Protein AF-A0A7W7EZI0-F1 (afdb_monomer)

Mean predicted aligned error: 22.16 Å

Organism: NCBI:txid237611

Secondary structure (DSSP, 8-state):
---------SS----------HHHHHHHHHHHTT--HHHHHHHHTS-HHHHHHHHHS-----TTHHHHHHHTTS-HHHHTTS-S-----PPPTTTS-HHHHHHHHHHHHS-HHHHHHHHHHHHHHHHHHHS--S---------PPPHHHHHHHHHHHHHHTTT--HHHHHHHHHHHHHHHHHHHHSS----------S-----PPPP------------

Radius of gyration: 39.99 Å; Cα contacts (8 Å, |Δi|>4): 113; chains: 1; bounding box: 47×66×134 Å

Foldseek 3Di:
DDDDDDDDDPPPDPPPPPQQALLNLLVVLCVVVVHDLCRLCVQLVHDSVVNVCRNPHRDLDDPSLCSSLVSSQADSCCSNSVDVDRHDPPPDLVRDDPVVNVVVVVLVVDDPVVNVVVVVVVVVVVVVVPPPCPDPPPVPVLPFADPVLVVVLVVVVCVVVVVDDDPRSVVVCVVCVVVSRVVSVPDPPDDDPPDDPPDDDDDDDDDDDDDDDDDDDDD

Solvent-accessible surface area (backbone atoms only — not comparable to full-atom values): 13913 Å² total; per-residue (Å²): 138,82,82,83,82,83,82,84,65,98,69,92,66,87,77,72,74,88,67,76,45,34,14,54,48,50,50,52,38,32,58,76,69,72,52,51,67,64,55,51,16,58,77,58,72,48,55,47,67,58,50,51,47,39,46,77,38,93,44,74,76,60,96,56,37,64,48,47,14,59,76,48,56,21,27,50,46,27,42,58,60,75,37,92,60,52,80,61,52,72,72,53,72,83,74,42,56,72,69,59,35,51,49,52,55,55,56,66,70,49,53,74,69,57,46,52,52,51,50,52,52,52,48,57,56,50,60,67,63,69,50,78,75,79,65,69,70,67,81,66,73,77,72,70,68,53,72,66,59,51,49,55,52,48,53,56,49,46,67,76,41,69,89,51,58,72,72,62,32,52,52,57,50,60,73,44,41,70,64,52,53,55,56,53,63,70,49,75,84,72,74,76,77,73,77,74,79,94,78,87,82,90,80,83,81,84,90,82,81,90,82,87,84,90,84,83,88,81,136

Sequence (219 aa):
MVKRKIEIGANGQTLDSEAVTLGQRIEERRAALGISQAELARRVGIRQSTLNSLINGDSRSSRSIIDLARELRTTPEFLLGKSDDPAGFAPSPADLPAQDRQLVDIFGSFKSSERSFLIEMLQALAENRTKPIEHVPETKQMVWPSEHAIAAMFEAQLRVYGSLEGAALARALAKRLPKGIARLQEVPLSEEPAALPADAVDDQPPASDRSEPRQARRR

Nearest PDB structures (foldseek):
  1r69-assembly1_A  TM=9.494E-01  e=2.434E-04  Phage 434
  2cro-assembly1_A  TM=9.305E-01  e=2.184E-04  Phage 434
  1rpe-assembly1_L  TM=9.287E-01  e=3.192E-04  Phage 434
  1per-assembly1_L  TM=9.353E-01  e=4.923E-04  Phage 434
  1sq8-assembly1_A  TM=8.976E-01  e=7.193E-04  Phage 434

Structure (mmCIF, N/CA/C/O backbone):
data_AF-A0A7W7EZI0-F1
#
_entry.id   AF-A0A7W7EZI0-F1
#
loop_
_atom_site.group_PDB
_atom_site.id
_atom_site.type_symbol
_atom_site.label_atom_id
_atom_site.label_alt_id
_atom_site.label_comp_id
_atom_site.label_asym_id
_atom_site.label_entity_id
_atom_site.label_seq_id
_atom_site.pdbx_PDB_ins_code
_atom_site.Cartn_x
_atom_site.Cartn_y
_atom_site.Cartn_z
_atom_site.occupancy
_atom_site.B_iso_or_equiv
_atom_site.auth_seq_id
_atom_site.auth_comp_id
_atom_site.auth_asym_id
_atom_site.auth_atom_id
_atom_site.pdbx_PDB_model_num
ATOM 1 N N . MET A 1 1 ? 25.022 4.477 -44.810 1.00 39.88 1 MET A N 1
ATOM 2 C CA . MET A 1 1 ? 24.807 5.942 -44.836 1.00 39.88 1 MET A CA 1
ATOM 3 C C . MET A 1 1 ? 23.464 6.219 -45.491 1.00 39.88 1 MET A C 1
ATOM 5 O O . MET A 1 1 ? 23.378 6.182 -46.709 1.00 39.88 1 MET A O 1
ATOM 9 N N . VAL A 1 2 ? 22.408 6.427 -44.703 1.00 33.69 2 VAL A N 1
ATOM 10 C CA . VAL A 1 2 ? 21.094 6.817 -45.239 1.00 33.69 2 VAL A CA 1
ATOM 11 C C . VAL A 1 2 ? 20.906 8.302 -44.951 1.00 33.69 2 VAL A C 1
ATOM 13 O O . VAL A 1 2 ? 20.985 8.743 -43.807 1.00 33.69 2 VAL A O 1
ATOM 16 N N . LYS A 1 3 ? 20.774 9.070 -46.032 1.00 37.19 3 LYS A N 1
ATOM 17 C CA . LYS A 1 3 ? 20.700 10.530 -46.065 1.00 37.19 3 LYS A CA 1
ATOM 18 C C . LYS A 1 3 ?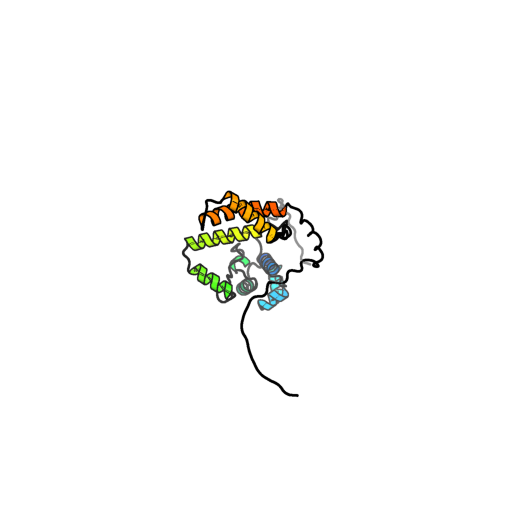 19.390 10.986 -45.408 1.00 37.19 3 LYS A C 1
ATOM 20 O O . LYS A 1 3 ? 18.320 10.690 -45.928 1.00 37.19 3 LYS A O 1
ATOM 25 N N . ARG A 1 4 ? 19.468 11.717 -44.289 1.00 41.47 4 ARG A N 1
ATOM 26 C CA . ARG A 1 4 ? 18.335 12.492 -43.759 1.00 41.47 4 ARG A CA 1
ATOM 27 C C . ARG A 1 4 ? 18.153 13.728 -44.640 1.00 41.47 4 ARG A C 1
ATOM 29 O O . ARG A 1 4 ? 19.015 14.601 -44.652 1.00 41.47 4 ARG A O 1
ATOM 36 N N . LYS A 1 5 ? 17.056 13.780 -45.393 1.00 39.31 5 LYS A N 1
ATOM 37 C CA . LYS A 1 5 ? 16.582 14.996 -46.058 1.00 39.31 5 LYS A CA 1
ATOM 38 C C . LYS A 1 5 ? 15.787 15.774 -45.006 1.00 39.31 5 LYS A C 1
ATOM 40 O O . LYS A 1 5 ? 14.724 15.324 -44.596 1.00 39.31 5 LYS A O 1
ATOM 45 N N . ILE A 1 6 ? 16.366 16.857 -44.492 1.00 40.69 6 ILE A N 1
ATOM 46 C CA . ILE A 1 6 ? 15.703 17.773 -43.559 1.00 40.69 6 ILE A CA 1
ATOM 47 C C . ILE A 1 6 ? 15.050 18.847 -44.427 1.00 40.69 6 ILE A C 1
ATOM 49 O O . ILE A 1 6 ? 15.739 19.715 -44.957 1.00 40.69 6 ILE A O 1
ATOM 53 N N . GLU A 1 7 ? 13.740 18.745 -44.630 1.00 38.25 7 GLU A N 1
ATOM 54 C CA . GLU A 1 7 ? 12.940 19.841 -45.177 1.00 38.25 7 GLU A CA 1
ATOM 55 C C . GLU A 1 7 ? 12.433 20.674 -43.995 1.00 38.25 7 GLU A C 1
ATOM 57 O O . GLU A 1 7 ? 11.739 20.180 -43.109 1.00 38.25 7 GLU A O 1
ATOM 62 N N . ILE A 1 8 ? 12.888 21.927 -43.946 1.00 39.31 8 ILE A N 1
ATOM 63 C CA . ILE A 1 8 ? 12.627 22.892 -42.877 1.00 39.31 8 ILE A CA 1
ATOM 64 C C . ILE A 1 8 ? 11.305 23.598 -43.200 1.00 39.31 8 ILE A C 1
ATOM 66 O O . ILE A 1 8 ? 11.243 24.413 -44.118 1.00 39.31 8 ILE A O 1
ATOM 70 N N . GLY A 1 9 ? 10.248 23.269 -42.454 1.00 33.75 9 GLY A N 1
ATOM 71 C CA . GLY A 1 9 ? 8.981 24.003 -42.446 1.00 33.75 9 GLY A CA 1
ATOM 72 C C . GLY A 1 9 ? 9.033 25.197 -41.486 1.00 33.75 9 GLY A C 1
ATOM 73 O O . GLY A 1 9 ? 9.603 25.110 -40.403 1.00 33.75 9 GLY A O 1
ATOM 74 N N . ALA A 1 10 ? 8.426 26.315 -41.885 1.00 44.69 10 ALA A N 1
ATOM 75 C CA . ALA A 1 10 ? 8.585 27.650 -41.298 1.00 44.69 10 ALA A CA 1
ATOM 76 C C . ALA A 1 10 ? 7.929 27.899 -39.918 1.00 44.69 10 ALA A C 1
ATOM 78 O O . ALA A 1 10 ? 7.811 29.049 -39.520 1.00 44.69 10 ALA A O 1
ATOM 79 N N . ASN A 1 11 ? 7.543 26.868 -39.165 1.00 39.91 11 ASN A N 1
ATOM 80 C CA . ASN A 1 11 ? 7.051 27.000 -37.786 1.00 39.91 11 ASN A CA 1
ATOM 81 C C . ASN A 1 11 ? 7.618 25.853 -36.947 1.00 39.91 11 ASN A C 1
ATOM 83 O O . ASN A 1 11 ? 6.947 24.845 -36.755 1.00 39.91 11 ASN A O 1
ATOM 87 N N . GLY A 1 12 ? 8.873 25.991 -36.506 1.00 46.34 12 GLY A N 1
ATOM 88 C CA . GLY A 1 12 ? 9.647 24.991 -35.761 1.00 46.34 12 GLY A CA 1
ATOM 89 C C . GLY A 1 12 ? 9.063 24.602 -34.401 1.00 46.34 12 GLY A C 1
ATOM 90 O O . GLY A 1 12 ? 9.670 24.856 -33.368 1.00 46.34 12 GLY A O 1
ATOM 91 N N . GLN A 1 13 ? 7.903 23.956 -34.405 1.00 37.94 13 GLN A N 1
ATOM 92 C CA . GLN A 1 13 ? 7.327 23.268 -33.266 1.00 37.94 13 GLN A CA 1
ATOM 93 C C . GLN A 1 13 ? 7.178 21.794 -33.636 1.00 37.94 13 GLN A C 1
ATOM 95 O O . GLN A 1 13 ? 6.201 21.369 -34.250 1.00 37.94 13 GLN A O 1
ATOM 100 N N . THR A 1 14 ? 8.183 21.006 -33.259 1.00 37.16 14 THR A N 1
ATOM 101 C CA . THR A 1 14 ? 8.006 19.585 -32.966 1.00 37.16 14 THR A CA 1
ATOM 102 C C . THR A 1 14 ? 7.091 19.504 -31.750 1.00 37.16 14 THR A C 1
ATOM 104 O O . THR A 1 14 ? 7.542 19.548 -30.610 1.00 37.16 14 THR A O 1
ATOM 107 N N . LEU A 1 15 ? 5.782 19.474 -31.991 1.00 41.84 15 LEU A N 1
ATOM 108 C CA . LEU A 1 15 ? 4.809 19.067 -30.986 1.00 41.84 15 LEU A CA 1
ATOM 109 C C . LEU A 1 15 ? 4.895 17.541 -30.864 1.00 41.84 15 LEU A C 1
ATOM 111 O O . LEU A 1 15 ? 4.024 16.812 -31.337 1.00 41.84 15 LEU A O 1
ATOM 115 N N . ASP A 1 16 ? 5.988 17.067 -30.264 1.00 42.12 16 ASP A N 1
ATOM 116 C CA . ASP A 1 16 ? 6.062 15.726 -29.700 1.00 42.12 16 ASP A CA 1
ATOM 117 C C . ASP A 1 16 ? 5.070 15.714 -28.535 1.00 42.12 16 ASP A C 1
ATOM 119 O O . ASP A 1 16 ? 5.345 16.198 -27.442 1.00 42.12 16 ASP A O 1
ATOM 123 N N . SER A 1 17 ? 3.846 15.275 -28.816 1.00 43.16 17 SER A N 1
ATOM 124 C CA . SER A 1 17 ? 2.796 15.135 -27.815 1.00 43.16 17 SER A CA 1
ATOM 125 C C . SER A 1 17 ? 3.309 14.214 -26.700 1.00 43.16 17 SER A C 1
ATOM 127 O O . SER A 1 17 ? 3.602 13.047 -26.962 1.00 43.16 17 SER A O 1
ATOM 129 N N . GLU A 1 18 ? 3.446 14.757 -25.485 1.00 51.31 18 GLU A N 1
ATOM 130 C CA . GLU A 1 18 ? 3.916 14.112 -24.245 1.00 51.31 18 GLU A CA 1
ATOM 131 C C . GLU A 1 18 ? 2.957 13.009 -23.745 1.00 51.31 18 GLU A C 1
ATOM 133 O O . GLU A 1 18 ? 2.526 12.984 -22.594 1.00 51.31 18 GLU A O 1
ATOM 138 N N . ALA A 1 19 ? 2.572 12.076 -24.611 1.00 63.44 19 ALA A N 1
ATOM 139 C CA . ALA A 1 19 ? 1.860 10.878 -24.205 1.00 63.44 19 ALA A CA 1
ATOM 140 C C . ALA A 1 19 ? 2.883 9.875 -23.658 1.00 63.44 19 ALA A C 1
ATOM 142 O O . ALA A 1 19 ? 3.694 9.335 -24.414 1.00 63.44 19 ALA A O 1
ATOM 143 N N . VAL A 1 20 ? 2.843 9.630 -22.343 1.00 79.31 20 VAL A N 1
ATOM 144 C CA . VAL A 1 20 ? 3.715 8.657 -21.667 1.00 79.31 20 VAL A CA 1
ATOM 145 C C . VAL A 1 20 ? 3.651 7.312 -22.396 1.00 79.31 20 VAL A C 1
ATOM 147 O O . VAL A 1 20 ? 2.592 6.686 -22.498 1.00 79.31 20 VAL A O 1
ATOM 150 N N . THR A 1 21 ? 4.793 6.875 -22.918 1.00 90.69 21 THR A N 1
ATOM 151 C CA . THR A 1 21 ? 4.912 5.680 -23.760 1.00 90.69 21 THR A CA 1
ATOM 152 C C . THR A 1 21 ? 4.861 4.392 -22.937 1.00 90.69 21 THR A C 1
ATOM 154 O O . THR A 1 21 ? 5.162 4.380 -21.742 1.00 90.69 21 THR A O 1
ATOM 157 N N . LEU A 1 22 ? 4.547 3.269 -23.595 1.00 93.50 22 LEU A N 1
ATOM 158 C CA . LEU A 1 22 ? 4.612 1.931 -22.992 1.00 93.50 22 LEU A CA 1
ATOM 159 C C . LEU A 1 22 ? 5.969 1.685 -22.317 1.00 93.50 22 LEU A C 1
ATOM 161 O O . LEU A 1 22 ? 6.025 1.176 -21.199 1.00 93.50 22 LEU A O 1
ATOM 165 N N . GLY A 1 23 ? 7.059 2.067 -22.988 1.00 93.94 23 GLY A N 1
ATOM 166 C CA . GLY A 1 23 ? 8.409 1.889 -22.471 1.00 93.94 23 GLY A CA 1
ATOM 167 C C . GLY A 1 23 ? 8.663 2.668 -21.183 1.00 93.94 23 GLY A C 1
ATOM 168 O O . GLY A 1 23 ? 9.189 2.103 -20.224 1.00 93.94 23 GLY A O 1
ATOM 169 N N . GLN A 1 24 ? 8.202 3.920 -21.118 1.00 93.69 24 GLN A N 1
ATOM 170 C CA . GLN A 1 24 ? 8.291 4.744 -19.909 1.00 93.69 24 GLN A CA 1
ATOM 171 C C . GLN A 1 24 ? 7.495 4.141 -18.745 1.00 93.69 24 GLN A C 1
ATOM 173 O O . GLN A 1 24 ? 8.026 4.041 -17.642 1.00 93.69 24 GLN A O 1
ATOM 178 N N . ARG A 1 25 ? 6.270 3.654 -18.986 1.00 94.00 25 ARG A N 1
ATOM 179 C CA . ARG A 1 25 ? 5.440 3.020 -17.943 1.00 94.00 25 ARG A CA 1
ATOM 180 C C . ARG A 1 25 ? 6.026 1.697 -17.444 1.00 94.00 25 ARG A C 1
ATOM 182 O O . ARG A 1 25 ? 5.964 1.402 -16.252 1.00 94.00 25 ARG A O 1
ATOM 189 N N . ILE A 1 26 ? 6.631 0.899 -18.329 1.00 95.31 26 ILE A N 1
ATOM 190 C CA . ILE A 1 26 ? 7.367 -0.315 -17.936 1.00 95.31 26 ILE A CA 1
ATOM 191 C C . ILE A 1 26 ? 8.543 0.052 -17.027 1.00 95.31 26 ILE A C 1
ATOM 193 O O . ILE A 1 26 ? 8.736 -0.577 -15.986 1.00 95.31 26 ILE A O 1
ATOM 197 N N . GLU A 1 27 ? 9.322 1.058 -17.416 1.00 94.75 27 GLU A N 1
ATOM 198 C CA . GLU A 1 27 ? 10.515 1.479 -16.686 1.00 94.75 27 GLU A CA 1
ATOM 199 C C . GLU A 1 27 ? 10.167 2.062 -15.309 1.00 94.75 27 GLU A C 1
ATOM 201 O O . GLU A 1 27 ? 10.796 1.699 -14.315 1.00 94.75 27 GLU A O 1
ATOM 206 N N . GLU A 1 28 ? 9.106 2.865 -15.228 1.00 93.69 28 GLU A N 1
ATOM 207 C CA . GLU A 1 28 ? 8.555 3.398 -13.981 1.00 93.69 28 GLU A CA 1
ATOM 208 C C . GLU A 1 28 ? 8.202 2.274 -12.994 1.00 93.69 28 GLU A C 1
ATOM 210 O O . GLU A 1 28 ? 8.686 2.246 -11.859 1.00 93.69 28 GLU A O 1
ATOM 215 N N . ARG A 1 29 ? 7.403 1.292 -13.434 1.00 94.19 29 ARG A N 1
ATOM 216 C CA . ARG A 1 29 ? 6.996 0.165 -12.580 1.00 94.19 29 ARG A CA 1
ATOM 217 C C . ARG A 1 29 ? 8.179 -0.712 -12.188 1.00 94.19 29 ARG A C 1
ATOM 219 O O . ARG A 1 29 ? 8.276 -1.142 -11.040 1.00 94.19 29 ARG A O 1
ATOM 226 N N . ARG A 1 30 ? 9.101 -0.961 -13.120 1.00 94.94 30 ARG A N 1
ATOM 227 C CA . ARG A 1 30 ? 10.322 -1.735 -12.873 1.00 94.94 30 ARG A CA 1
ATOM 228 C C . ARG A 1 30 ? 11.183 -1.072 -11.794 1.00 94.94 30 ARG A C 1
ATOM 230 O O . ARG A 1 30 ? 11.652 -1.763 -10.889 1.00 94.94 30 ARG A O 1
ATOM 237 N N . ALA A 1 31 ? 11.372 0.246 -11.884 1.00 91.88 31 ALA A N 1
ATOM 238 C CA . ALA A 1 31 ? 12.127 1.030 -10.912 1.00 91.88 31 ALA A CA 1
ATOM 239 C C . ALA A 1 31 ? 11.454 1.019 -9.532 1.00 91.88 31 ALA A C 1
ATOM 241 O O . ALA A 1 31 ? 12.134 0.776 -8.536 1.00 91.88 31 ALA A O 1
ATOM 242 N N . ALA A 1 32 ? 10.127 1.169 -9.474 1.00 88.25 32 ALA A N 1
ATOM 243 C CA . ALA A 1 32 ? 9.362 1.098 -8.227 1.00 88.25 32 ALA A CA 1
ATOM 244 C C . ALA A 1 32 ? 9.477 -0.265 -7.515 1.00 88.25 32 ALA A C 1
ATOM 246 O O . ALA A 1 32 ? 9.421 -0.332 -6.290 1.00 88.25 32 ALA A O 1
ATOM 247 N N . LEU A 1 33 ? 9.661 -1.354 -8.268 1.00 89.56 33 LEU A N 1
ATOM 248 C CA . LEU A 1 33 ? 9.866 -2.703 -7.727 1.00 89.56 33 LEU A CA 1
ATOM 249 C C . LEU A 1 33 ? 11.338 -3.033 -7.424 1.00 89.56 33 LEU A C 1
ATOM 251 O O . LEU A 1 33 ? 11.615 -4.099 -6.879 1.00 89.56 33 LEU A O 1
ATOM 255 N N . GLY A 1 34 ? 12.287 -2.166 -7.795 1.00 92.88 34 GLY A N 1
ATOM 256 C CA . GLY A 1 34 ? 13.718 -2.372 -7.549 1.00 92.88 34 GLY A CA 1
ATOM 257 C C . GLY A 1 34 ? 14.346 -3.555 -8.300 1.00 92.88 34 GLY A C 1
ATOM 258 O O . GLY A 1 34 ? 15.419 -4.022 -7.922 1.00 92.88 34 GLY A O 1
ATOM 259 N N . ILE A 1 35 ? 13.708 -4.064 -9.359 1.00 94.00 35 ILE A N 1
ATOM 260 C CA . ILE A 1 35 ? 14.200 -5.216 -10.141 1.00 94.00 35 ILE A CA 1
ATOM 261 C C . ILE A 1 35 ? 14.921 -4.755 -11.406 1.00 94.00 35 ILE A C 1
ATOM 263 O O . ILE A 1 35 ? 14.540 -3.754 -11.994 1.00 94.00 35 ILE A O 1
ATOM 267 N N . SER A 1 36 ? 15.942 -5.473 -11.883 1.00 96.00 36 SER A N 1
ATOM 268 C CA . SER A 1 36 ? 16.640 -5.121 -13.134 1.00 96.00 36 SER A CA 1
ATOM 269 C C . SER A 1 36 ? 15.835 -5.495 -14.389 1.00 96.00 36 SER A C 1
ATOM 271 O O . SER A 1 36 ? 14.924 -6.320 -14.332 1.00 96.00 36 SER A O 1
ATOM 273 N N . GLN A 1 37 ? 16.188 -4.941 -15.558 1.00 95.44 37 GLN A N 1
ATOM 274 C CA . GLN A 1 37 ? 15.576 -5.358 -16.832 1.00 95.44 37 GLN A CA 1
ATOM 275 C C . GLN A 1 37 ? 15.833 -6.843 -17.133 1.00 95.44 37 GLN A C 1
ATOM 277 O O . GLN A 1 37 ? 14.945 -7.544 -17.606 1.00 95.44 37 GLN A O 1
ATOM 282 N N . ALA A 1 38 ? 17.033 -7.345 -16.830 1.00 94.94 38 ALA A N 1
ATOM 283 C CA . ALA A 1 38 ? 17.352 -8.761 -17.004 1.00 94.94 38 ALA A CA 1
ATOM 284 C C . ALA A 1 38 ? 16.468 -9.648 -16.115 1.00 94.94 38 ALA A C 1
ATOM 286 O O . ALA A 1 38 ? 15.984 -10.684 -16.563 1.00 94.94 38 ALA A O 1
ATOM 287 N N . GLU A 1 39 ? 16.221 -9.220 -14.875 1.00 96.25 39 GLU A N 1
ATOM 288 C CA . GLU A 1 39 ? 15.336 -9.925 -13.952 1.00 96.25 39 GLU A CA 1
ATOM 289 C C . GLU A 1 39 ? 13.880 -9.911 -14.429 1.00 96.25 39 GLU A C 1
ATOM 291 O O . GLU A 1 39 ? 13.255 -10.968 -14.492 1.00 96.25 39 GLU A O 1
ATOM 296 N N . LEU A 1 40 ? 13.358 -8.754 -14.848 1.00 96.81 40 LEU A N 1
ATOM 297 C CA . LEU A 1 40 ? 12.005 -8.655 -15.400 1.00 96.81 40 LEU A CA 1
ATOM 298 C C . LEU A 1 40 ? 11.834 -9.539 -16.645 1.00 96.81 40 LEU A C 1
ATOM 300 O O . LEU A 1 40 ? 10.852 -10.268 -16.756 1.00 96.81 40 LEU A O 1
ATOM 304 N N . ALA A 1 41 ? 12.808 -9.529 -17.559 1.00 96.50 41 ALA A N 1
ATOM 305 C CA . ALA A 1 41 ? 12.772 -10.360 -18.760 1.00 96.50 41 ALA A CA 1
ATOM 306 C C . ALA A 1 41 ? 12.719 -11.859 -18.422 1.00 96.50 41 ALA A C 1
ATOM 308 O O . ALA A 1 41 ? 11.935 -12.592 -19.025 1.00 96.50 41 ALA A O 1
ATOM 309 N N . ARG A 1 42 ? 13.499 -12.302 -17.422 1.00 96.62 42 ARG A N 1
ATOM 310 C CA . ARG A 1 42 ? 13.467 -13.689 -16.932 1.00 96.62 42 ARG A CA 1
ATOM 311 C C . ARG A 1 42 ? 12.104 -14.069 -16.363 1.00 96.62 42 ARG A C 1
ATOM 313 O O . ARG A 1 42 ? 11.601 -15.127 -16.720 1.00 96.62 42 ARG A O 1
ATOM 320 N N . ARG A 1 43 ? 11.507 -13.219 -15.522 1.00 94.25 43 ARG A N 1
ATOM 321 C CA . ARG A 1 43 ? 10.199 -13.483 -14.894 1.00 94.25 43 ARG A CA 1
ATOM 322 C C . ARG A 1 43 ? 9.066 -13.583 -15.909 1.00 94.25 43 ARG A C 1
ATOM 324 O O . ARG A 1 43 ? 8.251 -14.490 -15.836 1.00 94.25 43 ARG A O 1
ATOM 331 N N . VAL A 1 44 ? 9.071 -12.690 -16.896 1.00 95.75 44 VAL A N 1
ATOM 332 C CA . VAL A 1 44 ? 8.084 -12.667 -17.987 1.00 95.75 44 VAL A CA 1
ATOM 333 C C . VAL A 1 44 ? 8.322 -13.799 -19.002 1.00 95.75 44 VAL A C 1
ATOM 335 O O . VAL A 1 44 ? 7.432 -14.135 -19.777 1.00 95.75 44 VAL A O 1
ATOM 338 N N . GLY A 1 45 ? 9.518 -14.398 -19.027 1.00 94.75 45 GLY A N 1
ATOM 339 C CA . GLY A 1 45 ? 9.870 -15.460 -19.975 1.00 94.75 45 GLY A CA 1
ATOM 340 C C . GLY A 1 45 ? 10.225 -14.952 -21.378 1.00 94.75 45 GLY A C 1
ATOM 341 O O . GLY A 1 45 ? 10.051 -15.671 -22.362 1.00 94.75 45 GLY A O 1
ATOM 342 N N . ILE A 1 46 ? 10.732 -13.719 -21.495 1.00 96.38 46 ILE A N 1
ATOM 343 C CA . ILE A 1 46 ? 11.155 -13.113 -22.768 1.00 96.38 46 ILE A CA 1
ATOM 344 C C . ILE A 1 46 ? 12.659 -12.839 -22.800 1.00 96.38 46 ILE A C 1
ATOM 346 O O . ILE A 1 46 ? 13.342 -12.789 -21.779 1.00 96.38 46 ILE A O 1
ATOM 350 N N . ARG A 1 47 ? 13.205 -12.625 -24.001 1.00 96.62 47 ARG A N 1
ATOM 351 C CA . ARG A 1 47 ? 14.609 -12.220 -24.147 1.00 96.62 47 ARG A CA 1
ATOM 352 C C . ARG A 1 47 ? 14.795 -10.798 -23.616 1.00 96.62 47 ARG A C 1
ATOM 354 O O . ARG A 1 47 ? 13.989 -9.917 -23.907 1.00 96.62 47 ARG A O 1
ATOM 361 N N . GLN A 1 48 ? 15.907 -10.543 -22.926 1.00 95.38 48 GLN A N 1
ATOM 362 C CA . GLN A 1 48 ? 16.242 -9.198 -22.441 1.00 95.38 48 GLN A CA 1
ATOM 363 C C . GLN A 1 48 ? 16.311 -8.170 -23.581 1.00 95.38 48 GLN A C 1
ATOM 365 O O . GLN A 1 48 ? 15.878 -7.038 -23.404 1.00 95.38 48 GLN A O 1
ATOM 370 N N . SER A 1 49 ? 16.781 -8.563 -24.769 1.00 93.81 49 SER A N 1
ATOM 371 C CA . SER A 1 49 ? 16.773 -7.695 -25.954 1.00 93.81 49 SER A CA 1
ATOM 372 C C . SER A 1 49 ? 15.359 -7.298 -26.385 1.00 93.81 49 SER A C 1
ATOM 374 O O . SER A 1 49 ? 15.140 -6.147 -26.742 1.00 93.81 49 SER A O 1
ATOM 376 N N . THR A 1 50 ? 14.390 -8.214 -26.292 1.00 93.88 50 THR A N 1
ATOM 377 C CA . THR A 1 50 ? 12.974 -7.927 -26.559 1.00 93.88 50 THR A CA 1
ATOM 378 C C . THR A 1 50 ? 12.427 -6.911 -25.563 1.00 93.88 50 THR A C 1
ATOM 380 O O . THR A 1 50 ? 11.785 -5.951 -25.975 1.00 93.88 50 THR A O 1
ATOM 383 N N . LEU A 1 51 ? 12.723 -7.078 -24.271 1.00 96.06 51 LEU A N 1
ATOM 384 C CA . LEU A 1 51 ? 12.328 -6.105 -23.252 1.00 96.06 51 LEU A CA 1
ATOM 385 C C . LEU A 1 51 ? 12.986 -4.736 -23.492 1.00 96.06 51 LEU A C 1
ATOM 387 O O . LEU A 1 51 ? 12.316 -3.713 -23.431 1.00 96.06 51 LEU A O 1
ATOM 391 N N . ASN A 1 52 ? 14.273 -4.714 -23.838 1.00 94.44 52 ASN A N 1
ATOM 392 C CA . ASN A 1 52 ? 14.998 -3.481 -24.135 1.00 94.44 52 ASN A CA 1
ATOM 393 C C . ASN A 1 52 ? 14.419 -2.739 -25.353 1.00 94.44 52 ASN A C 1
ATOM 395 O O . ASN A 1 52 ? 14.365 -1.511 -25.356 1.00 94.44 52 ASN A O 1
ATOM 399 N N . SER A 1 53 ? 13.956 -3.468 -26.374 1.00 92.81 53 SER A N 1
ATOM 400 C CA . SER A 1 53 ? 13.242 -2.887 -27.519 1.00 92.81 53 SER A CA 1
ATOM 401 C C . SER A 1 53 ? 11.856 -2.352 -27.154 1.00 92.81 53 SER A C 1
ATOM 403 O O . SER A 1 53 ? 11.415 -1.387 -27.766 1.00 92.81 53 SER A O 1
ATOM 405 N N . LEU A 1 54 ? 11.173 -2.948 -26.171 1.00 93.94 54 LEU A N 1
ATOM 406 C CA . LEU A 1 54 ? 9.901 -2.423 -25.661 1.00 93.94 54 LEU A CA 1
ATOM 407 C C . LEU A 1 54 ? 10.093 -1.138 -24.848 1.00 93.94 54 LEU A C 1
ATOM 409 O O . LEU A 1 54 ? 9.243 -0.260 -24.913 1.00 93.94 54 LEU A O 1
ATOM 413 N N . ILE A 1 55 ? 11.198 -1.030 -24.103 1.00 93.50 55 ILE A N 1
ATOM 414 C CA . ILE A 1 55 ? 11.491 0.136 -23.258 1.00 93.50 55 ILE A CA 1
ATOM 415 C C . ILE A 1 55 ? 11.983 1.327 -24.087 1.00 93.50 55 ILE A C 1
ATOM 417 O O . ILE A 1 55 ? 11.537 2.446 -23.865 1.00 93.50 55 ILE A O 1
ATOM 421 N N . ASN A 1 56 ? 12.878 1.090 -25.049 1.00 91.38 56 ASN A N 1
ATOM 422 C CA . ASN A 1 56 ? 13.530 2.164 -25.810 1.00 91.38 56 ASN A CA 1
ATOM 423 C C . ASN A 1 56 ? 12.939 2.401 -27.209 1.00 91.38 56 ASN A C 1
ATOM 425 O O . ASN A 1 56 ? 13.434 3.259 -27.935 1.00 91.38 56 ASN A O 1
ATOM 429 N N . GLY A 1 57 ? 11.971 1.593 -27.641 1.00 86.31 57 GLY A N 1
ATOM 430 C CA . GLY A 1 57 ? 11.365 1.695 -28.969 1.00 86.31 57 GLY A CA 1
ATOM 431 C C . GLY A 1 57 ? 9.964 2.300 -28.940 1.00 86.31 57 GLY A C 1
ATOM 432 O O . GLY A 1 57 ? 9.327 2.385 -27.896 1.00 86.31 57 GLY A O 1
ATOM 433 N N . ASP A 1 58 ? 9.424 2.606 -30.119 1.00 83.06 58 ASP A N 1
ATOM 434 C CA . ASP A 1 58 ? 8.098 3.235 -30.282 1.00 83.06 58 ASP A CA 1
ATOM 435 C C . ASP A 1 58 ? 6.927 2.234 -30.225 1.00 83.06 58 ASP A C 1
ATOM 437 O O . ASP A 1 58 ? 5.857 2.432 -30.814 1.00 83.06 58 ASP A O 1
ATOM 441 N N . SER A 1 59 ? 7.131 1.097 -29.557 1.00 84.50 59 SER A N 1
ATOM 442 C CA . SER A 1 59 ? 6.123 0.041 -29.487 1.00 84.50 59 SER A CA 1
ATOM 443 C C . SER A 1 59 ? 4.947 0.487 -28.624 1.00 84.50 59 SER A C 1
ATOM 445 O O . SER A 1 59 ? 5.111 0.824 -27.458 1.00 84.50 59 SER A O 1
ATOM 447 N N . ARG A 1 60 ? 3.733 0.425 -29.178 1.00 83.88 60 ARG A N 1
ATOM 448 C CA . ARG A 1 60 ? 2.490 0.750 -28.452 1.00 83.88 60 ARG A CA 1
ATOM 449 C C . ARG A 1 60 ? 1.795 -0.467 -27.834 1.00 83.88 60 ARG A C 1
ATOM 451 O O . ARG A 1 60 ? 0.773 -0.320 -27.178 1.00 83.88 60 ARG A O 1
ATOM 458 N N . SER A 1 61 ? 2.299 -1.677 -28.081 1.00 86.00 61 SER A N 1
ATOM 459 C CA . SER A 1 61 ? 1.744 -2.922 -27.537 1.00 86.00 61 SER A CA 1
ATOM 460 C C . SER A 1 61 ? 2.775 -4.053 -27.564 1.00 86.00 61 SER A C 1
ATOM 462 O O . SER A 1 61 ? 3.809 -3.949 -28.224 1.00 86.00 61 SER A O 1
ATOM 464 N N . SER A 1 62 ? 2.482 -5.147 -26.859 1.00 90.88 62 SER A N 1
ATOM 465 C CA . SER A 1 62 ? 3.296 -6.364 -26.840 1.00 90.88 62 SER A CA 1
ATOM 466 C C . SER A 1 62 ? 2.406 -7.595 -26.698 1.00 90.88 62 SER A C 1
ATOM 468 O O . SER A 1 62 ? 1.362 -7.539 -26.051 1.00 90.88 62 SER A O 1
ATOM 470 N N . ARG A 1 63 ? 2.841 -8.736 -27.242 1.00 91.88 63 ARG A N 1
ATOM 471 C CA . ARG A 1 63 ? 2.183 -10.031 -26.987 1.00 91.88 63 ARG A CA 1
ATOM 472 C C . ARG A 1 63 ? 2.308 -10.462 -25.525 1.00 91.88 63 ARG A C 1
ATOM 474 O O . ARG A 1 63 ? 1.435 -11.155 -25.028 1.00 91.88 63 ARG A O 1
ATOM 481 N N . SER A 1 64 ? 3.355 -10.006 -24.840 1.00 93.25 64 SER A N 1
ATOM 482 C CA . SER A 1 64 ? 3.613 -10.301 -23.427 1.00 93.25 64 SER A CA 1
ATOM 483 C C . SER A 1 64 ? 3.022 -9.248 -22.488 1.00 93.25 64 SER A C 1
ATOM 485 O O . SER A 1 64 ? 3.449 -9.156 -21.345 1.00 93.25 64 SER A O 1
ATOM 487 N N . ILE A 1 65 ? 2.087 -8.403 -22.948 1.00 94.56 65 ILE A N 1
ATOM 488 C CA . ILE A 1 65 ? 1.567 -7.280 -22.148 1.00 94.56 65 ILE A CA 1
ATOM 489 C C . ILE A 1 65 ? 0.881 -7.740 -20.855 1.00 94.56 65 ILE A C 1
ATOM 491 O O . ILE A 1 65 ? 1.025 -7.092 -19.825 1.00 94.56 65 ILE A O 1
ATOM 495 N N . ILE A 1 66 ? 0.183 -8.877 -20.897 1.00 92.25 66 ILE A N 1
ATOM 496 C CA . ILE A 1 66 ? -0.508 -9.446 -19.734 1.00 92.25 66 ILE A CA 1
ATOM 497 C C . ILE A 1 66 ? 0.505 -9.954 -18.703 1.00 92.25 66 ILE A C 1
ATOM 499 O O . ILE A 1 66 ? 0.380 -9.662 -17.515 1.00 92.25 66 ILE A O 1
ATOM 503 N N . ASP A 1 67 ? 1.532 -10.669 -19.160 1.00 92.94 67 ASP A N 1
ATOM 504 C CA . ASP A 1 67 ? 2.580 -11.208 -18.290 1.00 92.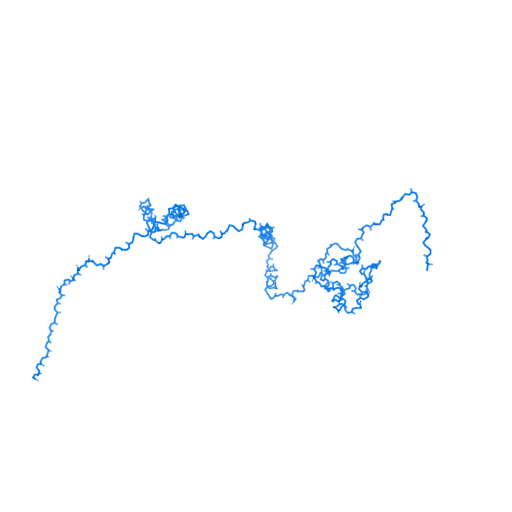94 67 ASP A CA 1
ATOM 505 C C . ASP A 1 67 ? 3.453 -10.085 -17.714 1.00 92.94 67 ASP A C 1
ATOM 507 O O . ASP A 1 67 ? 3.774 -10.091 -16.528 1.00 92.94 67 ASP A O 1
ATOM 511 N N . LEU A 1 68 ? 3.758 -9.060 -18.521 1.00 94.38 68 LEU A N 1
ATOM 512 C CA . LEU A 1 68 ? 4.419 -7.836 -18.066 1.00 94.38 68 LEU A CA 1
ATOM 513 C C . LEU A 1 68 ? 3.606 -7.137 -16.979 1.00 94.38 68 LEU A C 1
ATOM 515 O O . LEU A 1 68 ? 4.169 -6.785 -15.950 1.00 94.38 68 LEU A O 1
ATOM 519 N N . ALA A 1 69 ? 2.299 -6.956 -17.182 1.00 92.94 69 ALA A N 1
ATOM 520 C CA . ALA A 1 69 ? 1.432 -6.321 -16.194 1.00 92.94 69 ALA A CA 1
ATOM 521 C C . ALA A 1 69 ? 1.423 -7.089 -14.865 1.00 92.94 69 ALA A C 1
ATOM 523 O O . ALA A 1 69 ? 1.549 -6.482 -13.802 1.00 92.94 69 ALA A O 1
ATOM 524 N N . ARG A 1 70 ? 1.359 -8.424 -14.927 1.00 90.69 70 ARG A N 1
ATOM 525 C CA . ARG A 1 70 ? 1.402 -9.291 -13.745 1.00 90.69 70 ARG A CA 1
ATOM 526 C C . ARG A 1 70 ? 2.706 -9.132 -12.965 1.00 90.69 70 ARG A C 1
ATOM 528 O O . ARG A 1 70 ? 2.671 -8.846 -11.771 1.00 90.69 70 ARG A O 1
ATOM 535 N N . GLU A 1 71 ? 3.848 -9.261 -13.637 1.00 93.19 71 GLU A N 1
ATOM 536 C CA . GLU A 1 71 ? 5.163 -9.159 -12.989 1.00 93.19 71 GLU A CA 1
ATOM 537 C C . GLU A 1 71 ? 5.463 -7.743 -12.479 1.00 93.19 71 GLU A C 1
ATOM 539 O O . GLU A 1 71 ? 6.090 -7.569 -11.434 1.00 93.19 71 GLU A O 1
ATOM 544 N N . LEU A 1 72 ? 4.960 -6.720 -13.174 1.00 92.69 72 LEU A N 1
ATOM 545 C CA . LEU A 1 72 ? 5.073 -5.313 -12.779 1.00 92.69 72 LEU A CA 1
ATOM 546 C C . LEU A 1 72 ? 4.019 -4.873 -11.752 1.00 92.69 72 LEU A C 1
ATOM 548 O O . LEU A 1 72 ? 3.966 -3.688 -11.397 1.00 92.69 72 LEU A O 1
ATOM 552 N N . ARG A 1 73 ? 3.190 -5.812 -11.269 1.00 90.38 73 ARG A N 1
ATOM 553 C CA . ARG A 1 73 ? 2.098 -5.571 -10.315 1.00 90.38 73 ARG A CA 1
ATOM 554 C C . ARG A 1 73 ? 1.265 -4.359 -10.733 1.00 90.38 73 ARG A C 1
ATOM 556 O O . ARG A 1 73 ? 1.170 -3.373 -10.002 1.00 90.38 73 ARG A O 1
ATOM 563 N N . THR A 1 74 ? 0.775 -4.398 -11.966 1.00 91.81 74 THR A N 1
ATOM 564 C CA . THR A 1 74 ? -0.008 -3.334 -12.597 1.00 91.81 74 THR A CA 1
ATOM 565 C C . THR A 1 74 ? -1.030 -3.922 -13.572 1.00 91.81 74 THR A C 1
ATOM 567 O O . THR A 1 74 ? -1.263 -5.131 -13.573 1.00 91.81 74 THR A O 1
ATOM 570 N N . THR A 1 75 ? -1.662 -3.084 -14.391 1.00 91.81 75 THR A N 1
ATOM 571 C CA . THR A 1 75 ? -2.648 -3.496 -15.391 1.00 91.81 75 THR A CA 1
ATOM 572 C C . THR A 1 75 ? -2.127 -3.360 -16.818 1.00 91.81 75 THR A C 1
ATOM 574 O O . THR A 1 75 ? -1.320 -2.473 -17.114 1.00 91.81 75 THR A O 1
ATOM 577 N N . PRO A 1 76 ? -2.609 -4.202 -17.749 1.00 92.19 76 PRO A N 1
ATOM 578 C CA . PRO A 1 76 ? -2.405 -3.981 -19.176 1.00 92.19 76 PRO A CA 1
ATOM 579 C C . PRO A 1 76 ? -2.921 -2.608 -19.621 1.00 92.19 76 PRO A C 1
ATOM 581 O O . PRO A 1 76 ? -2.304 -1.967 -20.466 1.00 92.19 76 PRO A O 1
ATOM 584 N N . GLU A 1 77 ? -4.026 -2.137 -19.044 1.00 91.06 77 GLU A N 1
ATOM 585 C CA . GLU A 1 77 ? -4.623 -0.834 -19.327 1.00 91.06 77 GLU A CA 1
ATOM 586 C C . GLU A 1 77 ? -3.671 0.306 -18.968 1.00 91.06 77 GLU A C 1
ATOM 588 O O . GLU A 1 77 ? -3.479 1.202 -19.790 1.00 91.06 77 GLU A O 1
ATOM 593 N N . PHE A 1 78 ? -3.026 0.242 -17.800 1.00 91.75 78 PHE A N 1
ATOM 594 C CA . PHE A 1 78 ? -2.001 1.203 -17.408 1.00 91.75 78 PHE A CA 1
ATOM 595 C C . PHE A 1 78 ? -0.822 1.165 -18.374 1.00 91.75 78 PHE A C 1
ATOM 597 O O . PHE A 1 78 ? -0.466 2.191 -18.945 1.00 91.75 78 PHE A O 1
ATOM 604 N N . LEU A 1 79 ? -0.253 -0.018 -18.634 1.00 91.94 79 LEU A N 1
ATOM 605 C CA . LEU A 1 79 ? 0.902 -0.149 -19.528 1.00 91.94 79 LEU A CA 1
ATOM 606 C C . LEU A 1 79 ? 0.613 0.362 -20.947 1.00 91.94 79 LEU A C 1
ATOM 608 O O . LEU A 1 79 ? 1.483 0.954 -21.580 1.00 91.94 79 LEU A O 1
ATOM 612 N N . LEU A 1 80 ? -0.609 0.167 -21.444 1.00 91.44 80 LEU A N 1
ATOM 613 C CA . LEU A 1 80 ? -1.041 0.631 -22.764 1.00 91.44 80 LEU A CA 1
ATOM 614 C C . LEU A 1 80 ? -1.481 2.106 -22.784 1.00 91.44 80 LEU A C 1
ATOM 616 O O . LEU A 1 80 ? -1.921 2.576 -23.833 1.00 91.44 80 LEU A O 1
ATOM 620 N N . GLY A 1 81 ? -1.403 2.822 -21.657 1.00 88.94 81 GLY A N 1
ATOM 621 C CA . GLY A 1 81 ? -1.831 4.220 -21.546 1.00 88.94 81 GLY A CA 1
ATOM 622 C C . GLY A 1 81 ? -3.344 4.419 -21.682 1.00 88.94 81 GLY A C 1
ATOM 623 O O . GLY A 1 81 ? -3.792 5.497 -22.055 1.00 88.94 81 GLY A O 1
ATOM 624 N N . LYS A 1 82 ? -4.137 3.373 -21.424 1.00 86.50 82 LYS A N 1
ATOM 625 C CA . LYS A 1 82 ? -5.610 3.417 -21.395 1.00 86.50 82 LYS A CA 1
ATOM 626 C C . LYS A 1 82 ? -6.162 3.762 -20.008 1.00 86.50 82 LYS A C 1
ATOM 628 O O . LYS A 1 82 ? -7.355 4.015 -19.883 1.00 86.50 82 LYS A O 1
ATOM 633 N N . SER A 1 83 ? -5.308 3.722 -18.988 1.00 84.25 83 SER A N 1
ATOM 634 C CA . SER A 1 83 ? -5.583 4.116 -17.608 1.00 84.25 83 SER A CA 1
ATOM 635 C C . SER A 1 83 ? -4.352 4.816 -17.036 1.00 84.25 83 SER A C 1
ATOM 637 O O . SER A 1 83 ? -3.223 4.427 -17.342 1.00 84.25 83 SER A O 1
ATOM 639 N N . ASP A 1 84 ? -4.565 5.807 -16.176 1.00 83.88 84 ASP A N 1
ATOM 640 C CA . ASP A 1 84 ? -3.497 6.421 -15.381 1.00 83.88 84 ASP A CA 1
ATOM 641 C C . ASP A 1 84 ? -3.361 5.800 -13.988 1.00 83.88 84 ASP A C 1
ATOM 643 O O . ASP A 1 84 ? -2.418 6.116 -13.271 1.00 83.88 84 ASP A O 1
ATOM 647 N N . ASP A 1 85 ? -4.248 4.868 -13.627 1.00 81.56 85 ASP A N 1
ATOM 648 C CA . ASP A 1 85 ? -4.157 4.112 -12.382 1.00 81.56 85 ASP A CA 1
ATOM 649 C C . ASP A 1 85 ? -3.268 2.864 -12.560 1.00 81.56 85 ASP A C 1
ATOM 651 O O . ASP A 1 85 ? -3.663 1.926 -13.268 1.00 81.56 85 ASP A O 1
ATOM 655 N N . PRO A 1 86 ? -2.072 2.814 -11.937 1.00 77.81 86 PRO A N 1
ATOM 656 C CA . PRO A 1 86 ? -1.205 1.644 -11.983 1.00 77.81 86 PRO A CA 1
ATOM 657 C C . PRO A 1 86 ? -1.719 0.486 -11.120 1.00 77.81 86 PRO A C 1
ATOM 659 O O . PRO A 1 86 ? -1.203 -0.627 -11.260 1.00 77.81 86 PRO A O 1
ATOM 662 N N . ALA A 1 87 ? -2.688 0.710 -10.229 1.00 68.00 87 ALA A N 1
ATOM 663 C CA . ALA A 1 87 ? -3.204 -0.281 -9.300 1.00 68.00 87 ALA A CA 1
ATOM 664 C C . ALA A 1 87 ? -4.382 -1.050 -9.911 1.00 68.00 87 ALA A C 1
ATOM 666 O O . ALA A 1 87 ? -5.540 -0.676 -9.794 1.00 68.00 87 ALA A O 1
ATOM 667 N N . GLY A 1 88 ? -4.111 -2.199 -10.523 1.00 59.00 88 GLY A N 1
ATOM 668 C CA . GLY A 1 88 ? -5.208 -3.119 -10.863 1.00 59.00 88 GLY A CA 1
ATOM 669 C C . GLY A 1 88 ? -4.827 -4.586 -10.925 1.00 59.00 88 GLY A C 1
ATOM 670 O O . GLY A 1 88 ? -5.596 -5.406 -11.413 1.00 59.00 88 GLY A O 1
ATOM 671 N N . PHE A 1 89 ? -3.686 -4.929 -10.332 1.00 54.25 89 PHE A N 1
ATOM 672 C CA . PHE A 1 89 ? -3.509 -6.248 -9.746 1.00 54.25 89 PHE A CA 1
ATOM 673 C C . PHE A 1 89 ? -3.686 -6.092 -8.235 1.00 54.25 89 PHE A C 1
ATOM 675 O O . PHE A 1 89 ? -2.715 -5.982 -7.488 1.00 54.25 89 PHE A O 1
ATOM 682 N N . ALA A 1 90 ? -4.939 -5.998 -7.780 1.00 56.12 90 ALA A N 1
ATOM 683 C CA . ALA A 1 90 ? -5.205 -6.264 -6.374 1.00 56.12 90 ALA A CA 1
ATOM 684 C C . ALA A 1 90 ? -4.737 -7.710 -6.126 1.00 56.12 90 ALA A C 1
ATOM 686 O O . ALA A 1 90 ? -5.151 -8.592 -6.887 1.00 56.12 90 ALA A O 1
ATOM 687 N N . PRO A 1 91 ? -3.835 -7.968 -5.160 1.00 57.19 91 PRO A N 1
ATOM 688 C CA . PRO A 1 91 ? -3.469 -9.336 -4.817 1.00 57.19 91 PRO A CA 1
ATOM 689 C C . PRO A 1 91 ? -4.757 -10.120 -4.583 1.00 57.19 91 PRO A C 1
ATOM 691 O O . PRO A 1 91 ? -5.692 -9.605 -3.958 1.00 57.19 91 PRO A O 1
ATOM 694 N N . SER A 1 92 ? -4.837 -11.340 -5.119 1.00 56.97 92 SER A N 1
ATOM 695 C CA . SER A 1 92 ? -5.972 -12.194 -4.792 1.00 56.97 92 SER A CA 1
ATOM 696 C C . SER A 1 92 ? -6.025 -12.302 -3.265 1.00 56.97 92 SER A C 1
ATOM 698 O O . SER A 1 92 ? -4.968 -12.379 -2.638 1.00 56.97 92 SER A O 1
ATOM 700 N N . PRO A 1 93 ? -7.203 -12.347 -2.622 1.00 59.44 93 PRO A N 1
ATOM 701 C CA . PRO A 1 93 ? -7.287 -12.585 -1.181 1.00 59.44 93 PRO A CA 1
ATOM 702 C C . PRO A 1 93 ? -6.525 -13.846 -0.725 1.00 59.44 93 PRO A C 1
ATOM 704 O O . PRO A 1 93 ? -6.204 -13.989 0.451 1.00 59.44 93 PRO A O 1
ATOM 707 N N . ALA A 1 94 ? -6.226 -14.762 -1.656 1.00 61.50 94 ALA A N 1
ATOM 708 C CA . ALA A 1 94 ? -5.378 -15.931 -1.444 1.00 61.50 94 ALA A CA 1
ATOM 709 C C . ALA A 1 94 ? -3.866 -15.631 -1.359 1.00 61.50 94 ALA A C 1
ATOM 711 O O . ALA A 1 94 ? -3.149 -16.403 -0.730 1.00 61.50 94 ALA A O 1
ATOM 712 N N . ASP A 1 95 ? -3.396 -14.534 -1.956 1.00 65.62 95 ASP A N 1
ATOM 713 C CA . ASP A 1 95 ? -1.989 -14.107 -1.971 1.00 65.62 95 ASP A CA 1
ATOM 714 C C . ASP A 1 95 ? -1.631 -13.224 -0.761 1.00 65.62 95 ASP A C 1
ATOM 716 O O . ASP A 1 95 ? -0.465 -12.883 -0.552 1.00 65.62 95 ASP A O 1
ATOM 720 N N . LEU A 1 96 ? -2.632 -12.832 0.035 1.00 70.06 96 LEU A N 1
ATOM 721 C CA . LEU A 1 96 ? -2.451 -12.026 1.236 1.00 70.06 96 LEU A CA 1
ATOM 722 C C . LEU A 1 96 ? -1.951 -12.881 2.416 1.00 70.06 96 LEU A C 1
ATOM 724 O O . LEU A 1 96 ? -2.423 -14.008 2.608 1.00 70.06 96 LEU A O 1
ATOM 728 N N . PRO A 1 97 ? -1.050 -12.344 3.263 1.00 75.44 97 PRO A N 1
ATOM 729 C CA . PRO A 1 97 ? -0.740 -12.929 4.562 1.00 75.44 97 PRO A CA 1
ATOM 730 C C . PRO A 1 97 ? -2.017 -13.218 5.358 1.00 75.44 97 PRO A C 1
ATOM 732 O O . PRO A 1 97 ? -3.001 -12.485 5.258 1.00 75.44 97 PRO A O 1
ATOM 735 N N . ALA A 1 98 ? -1.997 -14.255 6.201 1.00 72.75 98 ALA A N 1
ATOM 736 C CA . ALA A 1 98 ? -3.176 -14.672 6.969 1.00 72.75 98 ALA A CA 1
ATOM 737 C C . ALA A 1 98 ? -3.823 -13.518 7.762 1.00 72.75 98 ALA A C 1
ATOM 739 O O . ALA A 1 98 ? -5.046 -13.434 7.843 1.00 72.75 98 ALA A O 1
ATOM 740 N N . GLN A 1 99 ? -3.001 -12.607 8.291 1.00 71.44 99 GLN A N 1
ATOM 741 C CA . GLN A 1 99 ? -3.452 -11.436 9.042 1.00 71.44 99 GLN A CA 1
ATOM 742 C C . GLN A 1 99 ? -4.196 -10.416 8.164 1.00 71.44 99 GLN A C 1
ATOM 744 O O . GLN A 1 99 ? -5.252 -9.923 8.556 1.00 71.44 99 GLN A O 1
ATOM 749 N N . ASP A 1 100 ? -3.703 -10.154 6.955 1.00 74.56 100 ASP A N 1
ATOM 750 C CA . ASP A 1 100 ? -4.322 -9.222 6.006 1.00 74.56 100 ASP A CA 1
ATOM 751 C C . ASP A 1 100 ? -5.628 -9.796 5.449 1.00 74.56 100 ASP A C 1
ATOM 753 O O . ASP A 1 100 ? -6.623 -9.086 5.308 1.00 74.56 100 ASP A O 1
ATOM 757 N N . ARG A 1 101 ? -5.665 -11.110 5.207 1.00 76.38 101 ARG A N 1
ATOM 758 C CA . ARG A 1 101 ? -6.882 -11.814 4.792 1.00 76.38 101 ARG A CA 1
ATOM 759 C C . ARG A 1 101 ? -7.969 -11.748 5.865 1.00 76.38 101 ARG A C 1
ATOM 761 O O . ARG A 1 101 ? -9.112 -11.424 5.557 1.00 76.38 101 ARG A O 1
ATOM 768 N N . GLN A 1 102 ? -7.598 -11.971 7.127 1.00 79.06 102 GLN A N 1
ATOM 769 C CA . GLN A 1 102 ? -8.516 -11.841 8.257 1.00 79.06 102 GLN A CA 1
ATOM 770 C C . GLN A 1 102 ? -9.065 -10.410 8.384 1.00 79.06 102 GLN A C 1
ATOM 772 O O . GLN A 1 102 ? -10.246 -10.233 8.676 1.00 79.06 102 GLN A O 1
ATOM 777 N N . LEU A 1 103 ? -8.241 -9.386 8.137 1.00 82.88 103 LEU A N 1
ATOM 778 C CA . LEU A 1 103 ? -8.696 -7.994 8.115 1.00 82.88 103 LEU A CA 1
ATOM 779 C C . LEU A 1 103 ? -9.714 -7.736 7.000 1.00 82.88 103 LEU A C 1
ATOM 781 O O . LEU A 1 103 ? -10.726 -7.090 7.262 1.00 82.88 103 LEU A O 1
ATOM 785 N N . VAL A 1 104 ? -9.486 -8.254 5.789 1.00 81.81 104 VAL A N 1
ATOM 786 C CA . VAL A 1 104 ? -10.434 -8.133 4.667 1.00 81.81 104 VAL A CA 1
ATOM 787 C C . VAL A 1 104 ? -11.766 -8.809 4.997 1.00 81.81 104 VAL A C 1
ATOM 789 O O . VAL A 1 104 ? -12.819 -8.211 4.769 1.00 81.81 104 VAL A O 1
ATOM 792 N N . ASP A 1 105 ? -11.732 -10.004 5.589 1.00 83.25 105 ASP A N 1
ATOM 793 C CA . ASP A 1 105 ? -12.936 -10.742 5.986 1.00 83.25 105 ASP A CA 1
ATOM 794 C C . ASP A 1 105 ? -13.732 -9.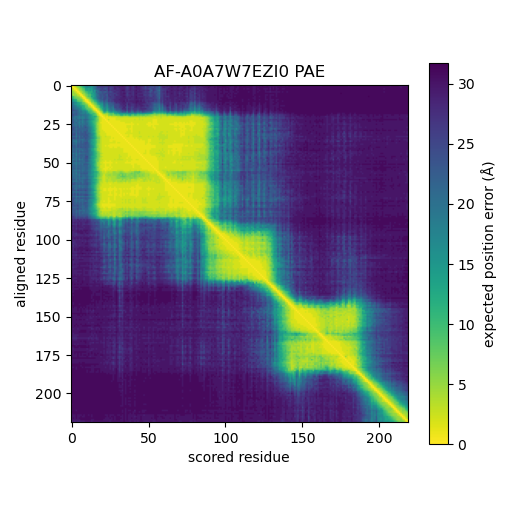988 7.069 1.00 83.25 105 ASP A C 1
ATOM 796 O O . ASP A 1 105 ? -14.944 -9.794 6.944 1.00 83.25 105 ASP A O 1
ATOM 800 N N . ILE A 1 106 ? -13.051 -9.490 8.109 1.00 84.62 106 ILE A N 1
ATOM 801 C CA . ILE A 1 106 ? -13.676 -8.696 9.178 1.00 84.62 106 ILE A CA 1
ATOM 802 C C . ILE A 1 106 ? -14.246 -7.394 8.614 1.00 84.62 106 ILE A C 1
ATOM 804 O O . ILE A 1 106 ? -15.401 -7.058 8.876 1.00 84.62 106 ILE A O 1
ATOM 808 N N . PHE A 1 107 ? -13.476 -6.675 7.800 1.00 86.06 107 PHE A N 1
ATOM 809 C CA . PHE A 1 107 ? -13.918 -5.427 7.185 1.00 86.06 107 PHE A CA 1
ATOM 810 C C . PHE A 1 107 ? -15.123 -5.646 6.258 1.00 86.06 107 PHE A C 1
ATOM 812 O O . PHE A 1 107 ? -16.066 -4.850 6.244 1.00 86.06 107 PHE A O 1
ATOM 819 N N . GLY A 1 108 ? -15.150 -6.775 5.547 1.00 84.06 108 GLY A N 1
ATOM 820 C CA . GLY A 1 108 ? -16.284 -7.239 4.753 1.00 84.06 108 GLY A CA 1
ATOM 821 C C . GLY A 1 108 ? -17.531 -7.571 5.581 1.00 84.06 108 GLY A C 1
ATOM 822 O O . GLY A 1 108 ? -18.639 -7.472 5.060 1.00 84.06 108 GLY A O 1
ATOM 823 N N . SER A 1 109 ? -17.401 -7.875 6.872 1.00 86.88 109 SER A N 1
ATOM 824 C CA . SER A 1 109 ? -18.554 -8.149 7.744 1.00 86.88 109 SER A CA 1
ATOM 825 C C . SER A 1 109 ? -19.279 -6.886 8.241 1.00 86.88 109 SER A C 1
ATOM 827 O O . SER A 1 109 ? -20.447 -6.961 8.622 1.00 86.88 109 SER A O 1
ATOM 829 N N . PHE A 1 110 ? -18.625 -5.719 8.200 1.00 90.50 110 PHE A N 1
ATOM 830 C CA . PHE A 1 110 ? -19.191 -4.453 8.678 1.00 90.50 110 PHE A CA 1
ATOM 831 C C . PHE A 1 110 ? -20.163 -3.798 7.689 1.00 90.50 110 PHE A C 1
ATOM 833 O O . PHE A 1 110 ? -20.089 -4.005 6.476 1.00 90.50 110 PHE A O 1
ATOM 840 N N . LYS A 1 111 ? -21.063 -2.950 8.196 1.00 84.50 111 LYS A N 1
ATOM 841 C CA . LYS A 1 111 ? -21.965 -2.122 7.374 1.00 84.50 111 LYS A CA 1
ATOM 842 C C . LYS A 1 111 ? -21.204 -0.969 6.720 1.00 84.50 111 LYS A C 1
ATOM 844 O O . LYS A 1 111 ? -20.163 -0.542 7.208 1.00 84.50 111 LYS A O 1
ATOM 849 N N . SER A 1 112 ? -21.761 -0.390 5.655 1.00 75.81 112 SER A N 1
ATOM 850 C CA . SER A 1 112 ? -21.120 0.717 4.925 1.00 75.81 112 SER A CA 1
ATOM 851 C C . SER A 1 112 ? -20.753 1.907 5.820 1.00 75.81 112 SER A C 1
ATOM 853 O O . SER A 1 112 ? -19.663 2.444 5.679 1.00 75.81 112 SER A O 1
ATOM 855 N N . SER A 1 113 ? -21.605 2.273 6.784 1.00 70.56 113 SER A N 1
ATOM 856 C CA . SER A 1 113 ? -21.333 3.359 7.740 1.00 70.56 113 SER A CA 1
ATOM 857 C C . SER A 1 113 ? -20.163 3.057 8.682 1.00 70.56 113 SER A C 1
ATOM 859 O O . SER A 1 113 ? -19.359 3.936 8.972 1.00 70.56 113 SER A O 1
ATOM 861 N N . GLU A 1 114 ? -20.046 1.810 9.138 1.00 79.44 114 GLU A N 1
ATOM 862 C CA . GLU A 1 114 ? -18.956 1.352 10.008 1.00 79.44 114 GLU A CA 1
ATOM 863 C C . GLU A 1 114 ? -17.640 1.291 9.228 1.00 79.44 114 GLU A C 1
ATOM 865 O O . GLU A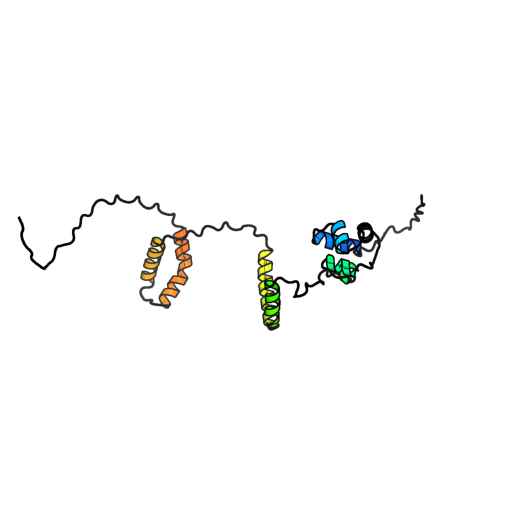 1 114 ? -16.612 1.759 9.707 1.00 79.44 114 GLU A O 1
ATOM 870 N N . ARG A 1 115 ? -17.681 0.797 7.984 1.00 89.44 115 ARG A N 1
ATOM 871 C CA . ARG A 1 115 ? -16.527 0.806 7.077 1.00 89.44 115 ARG A CA 1
ATOM 872 C C . ARG A 1 115 ? -16.034 2.222 6.796 1.00 89.44 115 ARG A C 1
ATOM 874 O O . ARG A 1 115 ? -14.832 2.449 6.861 1.00 89.44 115 ARG A O 1
ATOM 881 N N . SER A 1 116 ? -16.937 3.164 6.519 1.00 77.75 116 SER A N 1
ATOM 882 C CA . SER A 1 116 ? -16.582 4.570 6.297 1.00 77.75 116 SER A CA 1
ATOM 883 C C . SER A 1 116 ? -15.911 5.190 7.521 1.00 77.75 116 SER A C 1
ATOM 885 O O . SER A 1 116 ? -14.849 5.784 7.381 1.00 77.75 116 SER A O 1
ATOM 887 N N . PHE A 1 117 ? -16.469 4.981 8.716 1.00 81.56 117 PHE A N 1
ATOM 888 C CA . PHE A 1 117 ? -15.872 5.461 9.963 1.00 81.56 117 PHE A CA 1
ATOM 889 C C . PHE A 1 117 ? -14.480 4.857 10.223 1.00 81.56 117 PHE A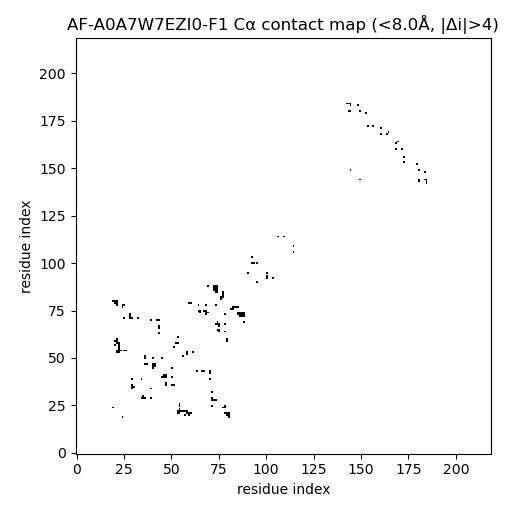 C 1
ATOM 891 O O . PHE A 1 117 ? -13.549 5.557 10.615 1.00 81.56 117 PHE A O 1
ATOM 898 N N . LEU A 1 118 ? -14.309 3.555 9.976 1.00 86.25 118 LEU A N 1
ATOM 899 C CA . LEU A 1 118 ? -13.019 2.881 10.140 1.00 86.25 118 LEU A CA 1
ATOM 900 C C . LEU A 1 118 ? -11.976 3.372 9.131 1.00 86.25 118 LEU A C 1
ATOM 902 O O . LEU A 1 118 ? -10.820 3.552 9.507 1.00 86.25 118 LEU A O 1
ATOM 906 N N . ILE A 1 119 ? -12.372 3.608 7.877 1.00 87.19 119 ILE A N 1
ATOM 907 C CA . ILE A 1 119 ? -11.498 4.206 6.860 1.00 87.19 119 ILE A CA 1
ATOM 908 C C . ILE A 1 119 ? -11.053 5.598 7.309 1.00 87.19 119 ILE A C 1
ATOM 910 O O . ILE A 1 119 ? -9.858 5.872 7.294 1.00 87.19 119 ILE A O 1
ATOM 914 N N . GLU A 1 120 ? -11.983 6.435 7.767 1.00 79.62 120 GLU A N 1
ATOM 915 C CA . GLU A 1 120 ? -11.695 7.793 8.239 1.00 79.62 120 GLU A CA 1
ATOM 916 C C . GLU A 1 120 ? -10.715 7.786 9.425 1.00 79.62 120 GLU A C 1
ATOM 918 O O . GLU A 1 120 ? -9.716 8.504 9.424 1.00 79.62 120 GLU A O 1
ATOM 923 N N . MET A 1 121 ? -10.926 6.903 10.404 1.00 82.31 121 MET A N 1
ATOM 924 C CA . MET A 1 121 ? -10.018 6.739 11.541 1.00 82.31 121 MET A CA 1
ATOM 925 C C . MET A 1 121 ? -8.624 6.252 11.112 1.00 82.31 121 MET A C 1
ATOM 927 O O . MET A 1 121 ? -7.612 6.764 11.594 1.00 82.31 121 MET A O 1
ATOM 931 N N . LEU A 1 122 ? -8.545 5.260 10.219 1.00 85.44 122 LEU A N 1
ATOM 932 C CA . LEU A 1 122 ? -7.271 4.728 9.726 1.00 85.44 122 LEU A CA 1
ATOM 933 C C . LEU A 1 122 ? -6.510 5.758 8.884 1.00 85.44 122 LEU A C 1
ATOM 935 O O . LEU A 1 122 ? -5.289 5.847 9.005 1.00 85.44 122 LEU A O 1
ATOM 939 N N . GLN A 1 123 ? -7.215 6.558 8.084 1.00 79.06 123 GLN A N 1
ATOM 940 C CA . GLN A 1 123 ? -6.642 7.676 7.335 1.00 79.06 123 GLN A CA 1
ATOM 941 C C . GLN A 1 123 ? -6.102 8.751 8.279 1.00 79.06 123 GLN A C 1
ATOM 943 O O . GLN A 1 123 ? -4.936 9.113 8.160 1.00 79.06 123 GLN A O 1
ATOM 948 N N . ALA A 1 124 ? -6.873 9.161 9.290 1.00 76.75 124 ALA A N 1
ATOM 949 C CA . ALA A 1 124 ? -6.413 10.114 10.302 1.00 76.75 124 ALA A CA 1
ATOM 950 C C . ALA A 1 124 ? -5.161 9.616 11.055 1.00 76.75 124 ALA A C 1
ATOM 952 O O . ALA A 1 124 ? -4.240 10.384 11.342 1.00 76.75 124 ALA A O 1
ATOM 953 N N . LEU A 1 125 ? -5.085 8.312 11.347 1.00 75.69 125 LEU A N 1
ATOM 954 C CA . LEU A 1 125 ? -3.900 7.693 11.948 1.00 75.69 125 LEU A CA 1
ATOM 955 C C . LEU A 1 125 ? -2.701 7.650 10.987 1.00 75.69 125 LEU A C 1
ATOM 957 O O . LEU A 1 125 ? -1.565 7.839 11.429 1.00 75.69 125 LEU A O 1
ATOM 961 N N . ALA A 1 126 ? -2.928 7.405 9.695 1.00 75.56 126 ALA A N 1
ATOM 962 C CA . ALA A 1 126 ? -1.883 7.378 8.673 1.00 75.56 126 ALA A CA 1
ATOM 963 C C . ALA A 1 126 ? -1.321 8.781 8.389 1.00 75.56 126 ALA A C 1
ATOM 965 O O . ALA A 1 126 ? -0.104 8.953 8.340 1.00 75.56 126 ALA A O 1
ATOM 966 N N . GLU A 1 127 ? -2.183 9.793 8.301 1.00 69.31 127 GLU A N 1
ATOM 967 C CA . GLU A 1 127 ? -1.805 11.199 8.111 1.00 69.31 127 GLU A CA 1
ATOM 968 C C . GLU A 1 127 ? -0.960 11.737 9.276 1.00 69.31 127 GLU A C 1
ATOM 970 O O . GLU A 1 127 ? -0.028 12.525 9.082 1.00 69.31 127 GLU A O 1
ATOM 975 N N . ASN A 1 128 ? -1.211 11.258 10.498 1.00 60.38 128 ASN A N 1
ATOM 976 C CA . ASN A 1 128 ? -0.403 11.613 11.663 1.00 60.38 128 ASN A CA 1
ATOM 977 C C . ASN A 1 128 ? 0.984 10.933 11.675 1.00 60.38 128 ASN A C 1
ATOM 979 O O . ASN A 1 128 ? 1.869 11.365 12.409 1.00 60.38 128 ASN A O 1
ATOM 983 N N . ARG A 1 129 ? 1.202 9.891 10.857 1.00 56.31 129 ARG A N 1
ATOM 984 C CA . ARG A 1 129 ? 2.516 9.245 10.656 1.00 56.31 129 ARG A CA 1
ATOM 985 C C . ARG A 1 129 ? 3.339 9.873 9.528 1.00 56.31 129 ARG A C 1
ATOM 987 O O . ARG A 1 129 ? 4.546 9.664 9.489 1.00 56.31 129 ARG A O 1
ATOM 994 N N . THR A 1 130 ? 2.705 10.603 8.608 1.00 46.75 130 THR A N 1
ATOM 995 C CA . THR A 1 130 ? 3.365 11.216 7.437 1.00 46.75 130 THR A CA 1
ATOM 996 C C . THR A 1 130 ? 3.959 12.596 7.700 1.00 46.75 130 THR A C 1
ATOM 998 O O . THR A 1 130 ? 4.702 13.106 6.864 1.00 46.75 130 THR A O 1
ATOM 1001 N N . LYS A 1 131 ? 3.690 13.207 8.859 1.00 44.88 131 LYS A N 1
ATOM 1002 C CA . LYS A 1 131 ? 4.549 14.288 9.352 1.00 44.88 131 LYS A CA 1
ATOM 1003 C C . LYS A 1 131 ? 5.851 13.640 9.829 1.00 44.88 131 LYS A C 1
ATOM 1005 O O . LYS A 1 131 ? 5.765 12.713 10.638 1.00 44.88 131 LYS A O 1
ATOM 1010 N N . PRO A 1 132 ? 7.032 14.075 9.345 1.00 37.31 132 PRO A N 1
ATOM 1011 C CA . PRO A 1 132 ? 8.289 13.657 9.939 1.00 37.31 132 PRO A CA 1
ATOM 1012 C C . PRO A 1 132 ? 8.165 13.836 11.443 1.00 37.31 132 PRO A C 1
ATOM 1014 O O . PRO A 1 132 ? 7.695 14.877 11.907 1.00 37.31 132 PRO A O 1
ATOM 1017 N N . ILE A 1 133 ? 8.562 12.824 12.203 1.00 44.88 133 ILE A N 1
ATOM 1018 C CA . ILE A 1 133 ? 8.813 12.986 13.627 1.00 44.88 133 ILE A CA 1
ATOM 1019 C C . ILE A 1 133 ? 10.078 13.864 13.731 1.00 44.88 133 ILE A C 1
ATOM 1021 O O . ILE A 1 133 ? 11.167 13.392 14.041 1.00 44.88 133 ILE A O 1
ATOM 1025 N N . GLU A 1 134 ? 9.965 15.143 13.365 1.00 45.78 134 GLU A N 1
ATOM 1026 C CA . GLU A 1 134 ? 10.889 16.184 13.784 1.00 45.78 134 GLU A CA 1
ATOM 1027 C C . GLU A 1 134 ? 10.623 16.372 15.272 1.00 45.78 134 GLU A C 1
ATOM 1029 O O . GLU A 1 134 ? 9.577 16.866 15.688 1.00 45.78 134 GLU A O 1
ATOM 1034 N N . HIS A 1 135 ? 11.566 15.855 16.052 1.00 43.34 135 HIS A N 1
ATOM 1035 C CA . HIS A 1 135 ? 11.467 15.589 17.478 1.00 43.34 135 HIS A CA 1
ATOM 1036 C C . HIS A 1 135 ? 10.500 14.457 17.830 1.00 43.34 135 HIS A C 1
ATOM 1038 O O . HIS A 1 135 ? 9.333 14.644 18.158 1.00 43.34 135 HIS A O 1
ATOM 1044 N N . VAL A 1 136 ? 11.080 13.262 17.961 1.00 43.81 136 VAL A N 1
ATOM 1045 C CA . VAL A 1 136 ? 10.855 12.509 19.192 1.00 43.81 136 VAL A CA 1
ATOM 1046 C C . VAL A 1 136 ? 11.274 13.511 20.272 1.00 43.81 136 VAL A C 1
ATOM 1048 O O . VAL A 1 136 ? 12.467 13.828 20.312 1.00 43.81 136 VAL A O 1
ATOM 1051 N N . PRO A 1 137 ? 10.382 14.105 21.099 1.00 42.28 137 PRO A N 1
ATOM 1052 C CA . PRO A 1 137 ? 10.884 14.507 22.395 1.00 42.28 137 PRO A CA 1
ATOM 1053 C C . PRO A 1 137 ? 11.473 13.207 22.916 1.00 42.28 137 PRO A C 1
ATOM 1055 O O . PRO A 1 137 ? 10.738 12.212 22.981 1.00 42.28 137 PRO A O 1
ATOM 1058 N N . GLU A 1 138 ? 12.796 13.176 23.137 1.00 45.53 138 GLU A N 1
ATOM 1059 C CA . GLU A 1 138 ? 13.448 12.140 23.939 1.00 45.53 138 GLU A CA 1
ATOM 1060 C C . GLU A 1 138 ? 12.406 11.676 24.928 1.00 45.53 138 GLU A C 1
ATOM 1062 O O . GLU A 1 138 ? 11.778 12.547 25.539 1.00 45.53 138 GLU A O 1
ATOM 1067 N N . THR A 1 139 ? 12.117 10.373 24.989 1.00 41.31 139 THR A N 1
ATOM 1068 C CA . THR A 1 139 ? 11.251 9.826 26.027 1.00 41.31 139 THR A CA 1
ATOM 1069 C C . THR A 1 139 ? 11.782 10.399 27.323 1.00 41.31 139 THR A C 1
ATOM 1071 O O . THR A 1 139 ? 12.792 9.919 27.839 1.00 41.31 139 THR A O 1
ATOM 1074 N N . LYS A 1 140 ? 11.192 11.518 27.753 1.00 48.34 140 LYS A N 1
ATOM 1075 C CA . LYS A 1 140 ? 11.670 12.311 28.861 1.00 48.34 140 LYS A CA 1
ATOM 1076 C C . LYS A 1 140 ? 11.298 11.376 29.959 1.00 48.34 140 LYS A C 1
ATOM 1078 O O . LYS A 1 140 ? 10.099 11.231 30.200 1.00 48.34 140 LYS A O 1
ATOM 1083 N N . GLN A 1 141 ? 12.291 10.604 30.418 1.00 45.62 141 GLN A N 1
ATOM 1084 C CA . GLN A 1 141 ? 12.122 9.556 31.406 1.00 45.62 141 GLN A CA 1
ATOM 1085 C C . GLN A 1 141 ? 11.163 10.154 32.402 1.00 45.62 141 GLN A C 1
ATOM 1087 O O . GLN A 1 141 ? 11.451 11.207 32.972 1.00 45.62 141 GLN A O 1
ATOM 1092 N N . MET A 1 142 ? 9.945 9.619 32.422 1.00 51.22 142 MET A N 1
ATOM 1093 C CA . MET A 1 142 ? 8.902 10.191 33.237 1.00 51.22 142 MET A CA 1
ATOM 1094 C C . MET A 1 142 ? 9.377 9.878 34.641 1.00 51.22 142 MET A C 1
ATOM 1096 O O . MET A 1 142 ? 9.243 8.743 35.089 1.00 51.22 142 MET A O 1
ATOM 1100 N N . VAL A 1 143 ? 10.078 10.836 35.253 1.00 61.66 143 VAL A N 1
ATOM 1101 C CA . VAL A 1 143 ? 10.641 10.693 36.587 1.00 61.66 143 VAL A CA 1
ATOM 1102 C C . VAL A 1 143 ? 9.426 10.538 37.473 1.00 61.66 143 VAL A C 1
ATOM 1104 O O . VAL A 1 143 ? 8.652 11.477 37.686 1.00 61.66 143 VAL A O 1
ATOM 1107 N N . TRP A 1 144 ? 9.172 9.293 37.846 1.00 67.00 144 TRP A N 1
ATOM 1108 C CA . TRP A 1 144 ? 8.086 8.960 38.731 1.00 67.00 144 TRP A CA 1
ATOM 1109 C C . TRP A 1 144 ? 8.516 9.405 40.128 1.00 67.00 144 TRP A C 1
ATOM 1111 O O . TRP A 1 144 ? 9.623 9.055 40.546 1.00 67.00 144 TRP A O 1
ATOM 1121 N N . PRO A 1 145 ? 7.707 10.208 40.839 1.00 71.69 145 PRO A N 1
ATOM 1122 C CA . PRO A 1 145 ? 8.026 10.567 42.212 1.00 71.69 145 PRO A CA 1
ATOM 1123 C C . PRO A 1 145 ? 8.162 9.304 43.074 1.00 71.69 145 PRO A C 1
ATOM 1125 O O . PRO A 1 145 ? 7.524 8.286 42.796 1.00 71.69 145 PRO A O 1
ATOM 1128 N N . SER A 1 146 ? 8.979 9.360 44.126 1.00 76.31 146 SER A N 1
ATOM 1129 C CA . SER A 1 146 ? 9.109 8.232 45.052 1.00 76.31 146 SER A CA 1
ATOM 1130 C C . SER A 1 146 ? 7.770 7.913 45.726 1.00 76.31 146 SER A C 1
ATOM 1132 O O . SER A 1 146 ? 6.908 8.783 45.880 1.00 76.31 146 SER A O 1
ATOM 1134 N N . GLU A 1 147 ? 7.600 6.667 46.169 1.00 78.06 147 GLU A N 1
ATOM 1135 C CA . GLU A 1 147 ? 6.405 6.231 46.901 1.00 78.06 147 GLU A CA 1
ATOM 1136 C C . GLU A 1 147 ? 6.095 7.151 48.093 1.00 78.06 147 GLU A C 1
ATOM 1138 O O . GLU A 1 147 ? 4.952 7.569 48.271 1.00 78.06 147 GLU A O 1
ATOM 1143 N N . HIS A 1 148 ? 7.125 7.560 48.843 1.00 70.81 148 HIS A N 1
ATOM 1144 C CA . HIS A 1 148 ? 6.989 8.485 49.968 1.00 70.81 148 HIS A CA 1
ATOM 1145 C C . HIS A 1 148 ? 6.451 9.865 49.546 1.00 70.81 148 HIS A C 1
ATOM 1147 O O . HIS A 1 148 ? 5.549 10.403 50.189 1.00 70.81 148 HIS A O 1
ATOM 1153 N N . ALA A 1 149 ? 6.945 10.426 48.436 1.00 73.81 149 ALA A N 1
ATOM 1154 C CA . ALA A 1 149 ? 6.471 11.711 47.918 1.00 73.81 149 ALA A CA 1
ATOM 1155 C C . ALA A 1 149 ? 5.004 11.640 47.459 1.00 73.81 149 ALA A C 1
ATOM 1157 O O . ALA A 1 149 ? 4.219 12.567 47.684 1.00 73.81 149 ALA A O 1
ATOM 1158 N N . ILE A 1 150 ? 4.618 10.517 46.849 1.00 79.25 150 ILE A N 1
ATOM 1159 C CA . ILE A 1 150 ? 3.238 10.247 46.437 1.00 79.25 150 ILE A CA 1
ATOM 1160 C C . ILE A 1 150 ? 2.330 10.110 47.665 1.00 79.25 150 ILE A C 1
ATOM 1162 O O . ILE A 1 150 ? 1.255 10.714 47.698 1.00 79.25 150 ILE A O 1
ATOM 1166 N N . ALA A 1 151 ? 2.767 9.370 48.687 1.00 77.00 151 ALA A N 1
ATOM 1167 C CA . ALA A 1 151 ? 2.026 9.187 49.931 1.00 77.00 151 ALA A CA 1
ATOM 1168 C C . ALA A 1 151 ? 1.795 10.523 50.657 1.00 77.00 151 ALA A C 1
ATOM 1170 O O . ALA A 1 151 ? 0.650 10.862 50.956 1.00 77.00 151 ALA A O 1
ATOM 1171 N N . ALA A 1 152 ? 2.838 11.341 50.830 1.00 75.19 152 ALA A N 1
ATOM 1172 C CA . ALA A 1 152 ? 2.733 12.658 51.464 1.00 75.19 152 ALA A CA 1
ATOM 1173 C C . ALA A 1 152 ? 1.772 13.601 50.711 1.00 75.19 152 ALA A C 1
ATOM 1175 O O . ALA A 1 152 ? 0.981 14.331 51.318 1.00 75.19 152 ALA A O 1
ATOM 1176 N N . MET A 1 153 ? 1.787 13.564 49.372 1.00 83.06 153 MET A N 1
ATOM 1177 C CA . MET A 1 153 ? 0.829 14.307 48.550 1.00 83.06 153 MET A CA 1
ATOM 1178 C C . MET A 1 153 ? -0.608 13.830 48.797 1.00 83.06 153 MET A C 1
ATOM 1180 O O . MET A 1 153 ? -1.508 14.664 48.948 1.00 83.06 153 MET A O 1
ATOM 1184 N N . PHE A 1 154 ? -0.842 12.515 48.828 1.00 83.19 154 PHE A N 1
ATOM 1185 C CA . PHE A 1 154 ? -2.168 11.968 49.105 1.00 83.19 154 PHE A CA 1
ATOM 1186 C C . PHE A 1 154 ? -2.649 12.338 50.501 1.00 83.19 154 PHE A C 1
ATOM 1188 O O . PHE A 1 154 ? -3.775 12.810 50.618 1.00 83.19 154 PHE A O 1
ATOM 1195 N N . GLU A 1 155 ? -1.813 12.238 51.532 1.00 81.06 155 GLU A N 1
ATOM 1196 C CA . GLU A 1 155 ? -2.164 12.669 52.890 1.00 81.06 155 GLU A CA 1
ATOM 1197 C C . GLU A 1 155 ? -2.611 14.136 52.934 1.00 81.06 155 GLU A C 1
ATOM 1199 O O . GLU A 1 155 ? -3.642 14.463 53.528 1.00 81.06 155 GLU A O 1
ATOM 1204 N N . ALA A 1 156 ? -1.889 15.027 52.248 1.00 81.19 156 ALA A N 1
ATOM 1205 C CA . ALA A 1 156 ? -2.271 16.431 52.154 1.00 81.19 156 ALA A CA 1
ATOM 1206 C C . ALA A 1 156 ? -3.625 16.619 51.445 1.00 81.19 156 ALA A C 1
ATOM 1208 O O . ALA A 1 156 ? -4.447 17.422 51.889 1.00 81.19 156 ALA A O 1
ATOM 1209 N N . GLN A 1 157 ? -3.894 15.874 50.366 1.00 81.56 157 GLN A N 1
ATOM 1210 C CA . GLN A 1 157 ? -5.193 15.932 49.686 1.00 81.56 157 GLN A CA 1
ATOM 1211 C C . GLN A 1 157 ? -6.321 15.315 50.524 1.00 81.56 157 GLN A C 1
ATOM 1213 O O . GLN A 1 157 ? -7.426 15.850 50.527 1.00 81.56 157 GLN A O 1
ATOM 1218 N N . LEU A 1 158 ? -6.059 14.240 51.267 1.00 83.44 158 LEU A N 1
ATOM 1219 C CA . LEU A 1 158 ? -7.032 13.601 52.153 1.00 83.44 158 LEU A CA 1
ATOM 1220 C C . LEU A 1 158 ? -7.454 14.535 53.293 1.00 83.44 158 LEU A C 1
ATOM 1222 O O . LEU A 1 158 ? -8.635 14.585 53.619 1.00 83.44 158 LEU A O 1
ATOM 1226 N N . ARG A 1 159 ? -6.541 15.361 53.826 1.00 83.12 159 ARG A N 1
ATOM 1227 C CA . ARG A 1 159 ? -6.900 16.425 54.785 1.00 83.12 159 ARG A CA 1
ATOM 1228 C C . ARG A 1 159 ? -7.835 17.476 54.178 1.00 83.12 159 ARG A C 1
ATOM 1230 O O . ARG A 1 159 ? -8.725 17.966 54.864 1.00 83.12 159 ARG A O 1
ATOM 1237 N N . VAL A 1 160 ? -7.658 17.813 52.897 1.00 81.62 160 VAL A N 1
ATOM 1238 C CA . VAL A 1 160 ? -8.514 18.779 52.177 1.00 81.62 160 VAL A CA 1
ATOM 1239 C C . VAL A 1 160 ? -9.889 18.187 51.851 1.00 81.62 160 VAL A C 1
ATOM 1241 O O . VAL A 1 160 ? -10.888 18.901 51.864 1.00 81.62 160 VAL A O 1
ATOM 1244 N N . TYR A 1 161 ? -9.947 16.886 51.570 1.00 82.06 161 TYR A N 1
ATOM 1245 C CA . TYR A 1 161 ? -11.163 16.164 51.197 1.00 82.06 161 TYR A CA 1
ATOM 1246 C C . TYR A 1 161 ? -11.731 15.310 52.335 1.00 82.06 161 TYR A C 1
ATOM 1248 O O . TYR A 1 161 ? -12.440 14.349 52.060 1.00 82.06 161 TYR A O 1
ATOM 1256 N N . GLY A 1 162 ? -11.460 15.662 53.596 1.00 74.25 162 GLY A N 1
ATOM 1257 C CA . GLY A 1 162 ? -11.786 14.838 54.769 1.00 74.25 162 GLY A CA 1
ATOM 1258 C C . GLY A 1 162 ? -13.273 14.520 54.985 1.00 74.25 162 GLY A C 1
ATOM 1259 O O . GLY A 1 162 ? -13.592 13.727 55.861 1.00 74.25 162 GLY A O 1
ATOM 1260 N N . SER A 1 163 ? -14.181 15.116 54.205 1.00 83.19 163 SER A N 1
ATOM 1261 C CA . SER A 1 163 ? -15.620 14.810 54.189 1.00 83.19 163 SER A CA 1
ATOM 1262 C C . SER A 1 163 ? -16.065 13.906 53.030 1.00 83.19 163 SER A C 1
ATOM 1264 O O . SER A 1 163 ? -17.242 13.560 52.947 1.00 83.19 163 SER A O 1
ATOM 1266 N N . LEU A 1 164 ? -15.167 13.563 52.102 1.00 86.31 164 LEU A N 1
ATOM 1267 C CA . LEU A 1 164 ? -15.452 12.694 50.963 1.00 86.31 164 LEU A CA 1
ATOM 1268 C C . LEU A 1 164 ? -14.981 11.271 51.253 1.00 86.31 164 LEU A C 1
ATOM 1270 O O . LEU A 1 164 ? -13.866 11.061 51.719 1.00 86.31 164 LEU A O 1
ATOM 1274 N N . GLU A 1 165 ? -15.787 10.289 50.859 1.00 87.50 165 GLU A N 1
ATOM 1275 C CA . GLU A 1 165 ? -15.467 8.868 51.002 1.00 87.50 165 GLU A CA 1
ATOM 1276 C C . GLU A 1 165 ? -15.662 8.107 49.681 1.00 87.50 165 GLU A C 1
ATOM 1278 O O . GLU A 1 165 ? -16.252 8.606 48.711 1.00 87.50 165 GLU A O 1
ATOM 1283 N N . GLY A 1 166 ? -15.137 6.880 49.635 1.00 82.25 166 GLY A N 1
ATOM 1284 C CA . GLY A 1 166 ? -15.356 5.925 48.550 1.00 82.25 166 GLY A CA 1
ATOM 1285 C C . GLY A 1 166 ? -15.095 6.496 47.151 1.00 82.25 166 GLY A C 1
ATOM 1286 O O . GLY A 1 166 ? -14.069 7.122 46.875 1.00 82.25 166 GLY A O 1
ATOM 1287 N N . ALA A 1 167 ? -16.041 6.282 46.235 1.00 76.75 167 ALA A N 1
ATOM 1288 C CA . ALA A 1 167 ? -15.890 6.673 44.833 1.00 76.75 167 ALA A CA 1
ATOM 1289 C C . ALA A 1 167 ? -15.794 8.197 44.618 1.00 76.75 167 ALA A C 1
ATOM 1291 O O . ALA A 1 167 ? -15.167 8.641 43.653 1.00 76.75 167 ALA A O 1
ATOM 1292 N N . ALA A 1 168 ? -16.399 9.006 45.495 1.00 75.06 168 ALA A N 1
ATOM 1293 C CA . ALA A 1 168 ? -16.357 10.464 45.388 1.00 75.06 168 ALA A CA 1
ATOM 1294 C C . ALA A 1 168 ? -14.957 11.002 45.715 1.00 75.06 168 ALA A C 1
ATOM 1296 O O . ALA A 1 168 ? -14.425 11.833 44.974 1.00 75.06 168 ALA A O 1
ATOM 1297 N N . LEU A 1 169 ? -14.332 10.454 46.760 1.00 84.25 169 LEU A N 1
ATOM 1298 C CA . LEU A 1 169 ? -12.951 10.755 47.121 1.00 84.25 169 LEU A CA 1
ATOM 1299 C C . LEU A 1 169 ? -11.974 10.321 46.021 1.00 84.25 169 LEU A C 1
ATOM 1301 O O . LEU A 1 169 ? -11.145 11.118 45.581 1.00 84.25 169 LEU A O 1
ATOM 1305 N N . ALA A 1 170 ? -12.125 9.097 45.505 1.00 78.69 170 ALA A N 1
ATOM 1306 C CA . ALA A 1 170 ? -11.271 8.571 44.438 1.00 78.69 170 ALA A CA 1
ATOM 1307 C C . ALA A 1 170 ? -11.284 9.467 43.184 1.00 78.69 170 ALA A C 1
ATOM 1309 O O . ALA A 1 170 ? -10.234 9.787 42.623 1.00 78.69 170 ALA A O 1
ATOM 1310 N N . ARG A 1 171 ? -12.467 9.944 42.771 1.00 83.38 171 ARG A N 1
ATOM 1311 C CA . ARG A 1 171 ? -12.612 10.866 41.631 1.00 83.38 171 ARG A CA 1
ATOM 1312 C C . ARG A 1 171 ? -11.982 12.233 41.901 1.00 83.38 171 ARG A C 1
ATOM 1314 O O . ARG A 1 171 ? -11.346 12.795 41.007 1.00 83.38 171 ARG A O 1
ATOM 1321 N N . ALA A 1 172 ? -12.149 12.770 43.110 1.00 81.75 172 ALA A N 1
ATOM 1322 C CA . ALA A 1 172 ? -11.559 14.049 43.500 1.00 81.75 172 ALA A CA 1
ATOM 1323 C C . ALA A 1 172 ? -10.021 13.998 43.467 1.00 81.75 172 ALA A C 1
ATOM 1325 O O . ALA A 1 172 ? -9.388 14.897 42.907 1.00 81.75 172 ALA A O 1
ATOM 1326 N N . LEU A 1 173 ? -9.433 12.913 43.980 1.00 83.88 173 LEU A N 1
ATOM 1327 C CA . LEU A 1 173 ? -7.990 12.674 43.960 1.00 83.88 173 LEU A CA 1
ATOM 1328 C C . LEU A 1 173 ? -7.456 12.494 42.531 1.00 83.88 173 LEU A C 1
ATOM 1330 O O . LEU A 1 173 ? -6.512 13.181 42.138 1.00 83.88 173 LEU A O 1
ATOM 1334 N N . ALA A 1 174 ? -8.102 11.654 41.715 1.00 82.19 174 ALA A N 1
ATOM 1335 C CA . ALA A 1 174 ? -7.699 11.413 40.328 1.00 82.19 174 ALA A CA 1
ATOM 1336 C C . ALA A 1 174 ? -7.676 12.701 39.486 1.00 82.19 174 ALA A C 1
ATOM 1338 O O . ALA A 1 174 ? -6.757 12.920 38.699 1.00 82.19 174 ALA A O 1
ATOM 1339 N N . LYS A 1 175 ? -8.638 13.610 39.699 1.00 84.88 175 LYS A N 1
ATOM 1340 C CA . LYS A 1 175 ? -8.697 14.899 38.990 1.00 84.88 175 LYS A CA 1
ATOM 1341 C C . LYS A 1 175 ? -7.524 15.828 39.329 1.00 84.88 175 LYS A C 1
ATOM 1343 O O . LYS A 1 175 ? -7.193 16.710 38.535 1.00 84.88 175 LYS A O 1
ATOM 1348 N N . ARG A 1 176 ? -6.905 15.671 40.503 1.00 78.69 176 ARG A N 1
ATOM 1349 C CA . ARG A 1 176 ? -5.771 16.500 40.950 1.00 78.69 176 ARG A CA 1
ATOM 1350 C C . ARG A 1 176 ? -4.408 15.849 40.759 1.00 78.69 176 ARG A C 1
ATOM 1352 O O . ARG A 1 176 ? -3.411 16.571 40.754 1.00 78.69 176 ARG A O 1
ATOM 1359 N N . LEU A 1 177 ? -4.382 14.543 40.506 1.00 77.12 177 LEU A N 1
ATOM 1360 C CA . LEU A 1 177 ? -3.175 13.750 40.300 1.00 77.12 177 LEU A CA 1
ATOM 1361 C C . LEU A 1 177 ? -2.198 14.356 39.270 1.00 77.12 177 LEU A C 1
ATOM 1363 O O . LEU A 1 177 ? -1.027 14.492 39.613 1.00 77.12 177 LEU A O 1
ATOM 1367 N N . PRO A 1 178 ? -2.626 14.827 38.075 1.00 75.62 178 PRO A N 1
ATOM 1368 C CA . PRO A 1 178 ? -1.679 15.338 37.078 1.00 75.62 178 PRO A CA 1
ATOM 1369 C C . PRO A 1 178 ? -0.908 16.573 37.559 1.00 75.62 178 PRO A C 1
ATOM 1371 O O . PRO A 1 178 ? 0.293 16.691 37.342 1.00 75.62 178 PRO A O 1
ATOM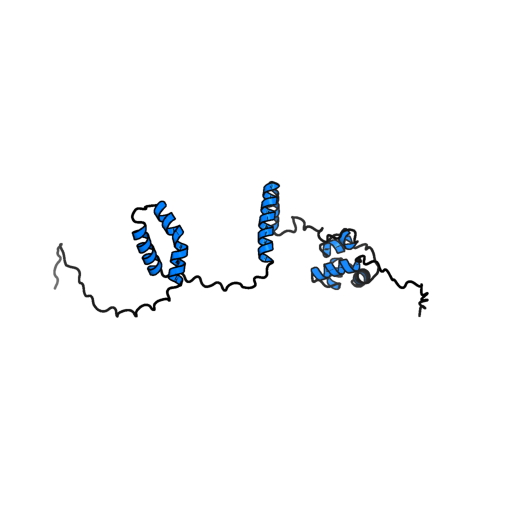 1374 N N . LYS A 1 179 ? -1.591 17.485 38.266 1.00 75.06 179 LYS A N 1
ATOM 1375 C CA . LYS A 1 179 ? -0.970 18.696 38.823 1.00 75.06 179 LYS A CA 1
ATOM 1376 C C . LYS A 1 179 ? -0.100 18.386 40.040 1.00 75.06 179 LYS A C 1
ATOM 1378 O O . LYS A 1 179 ? 0.894 19.069 40.253 1.00 75.06 179 LYS A O 1
ATOM 1383 N N . GLY A 1 180 ? -0.487 17.395 40.843 1.00 76.62 180 GLY A N 1
ATOM 1384 C CA . GLY A 1 180 ? 0.294 16.939 41.992 1.00 76.62 180 GLY A CA 1
ATOM 1385 C C . GLY A 1 180 ? 1.614 16.296 41.567 1.00 76.62 180 GLY A C 1
ATOM 1386 O O . GLY A 1 180 ? 2.666 16.699 42.049 1.00 76.62 180 GLY A O 1
ATOM 1387 N N . ILE A 1 181 ? 1.565 15.387 40.590 1.00 75.12 181 ILE A N 1
ATOM 1388 C CA . ILE A 1 181 ? 2.753 14.726 40.035 1.00 75.12 181 ILE A CA 1
ATOM 1389 C C . ILE A 1 181 ? 3.691 15.744 39.374 1.00 75.12 181 ILE A C 1
ATOM 1391 O O . ILE A 1 181 ? 4.883 15.724 39.657 1.00 75.12 181 ILE A O 1
ATOM 1395 N N . ALA A 1 182 ? 3.168 16.677 38.569 1.00 73.88 182 ALA A N 1
ATOM 1396 C CA . ALA A 1 182 ? 3.992 17.711 37.933 1.00 73.88 182 ALA A CA 1
ATOM 1397 C C . ALA A 1 182 ? 4.750 18.577 38.957 1.00 73.88 182 ALA A C 1
ATOM 1399 O O . ALA A 1 182 ? 5.923 18.870 38.767 1.00 73.88 182 ALA A O 1
ATOM 1400 N N . ARG A 1 183 ? 4.117 18.923 40.086 1.00 74.25 183 ARG A N 1
ATOM 1401 C CA . ARG A 1 183 ? 4.773 19.679 41.168 1.00 74.25 183 ARG A CA 1
ATOM 1402 C C . ARG A 1 183 ? 5.857 18.880 41.883 1.00 74.25 183 ARG A C 1
ATOM 1404 O O . ARG A 1 183 ? 6.864 19.454 42.269 1.00 74.25 183 ARG A O 1
ATOM 1411 N N . LEU A 1 184 ? 5.663 17.574 42.062 1.00 71.19 184 LEU A N 1
ATOM 1412 C CA . LEU A 1 184 ? 6.676 16.697 42.658 1.00 71.19 184 LEU A CA 1
ATOM 1413 C C . LEU A 1 184 ? 7.874 16.473 41.724 1.00 71.19 184 LEU A C 1
ATOM 1415 O O . LEU A 1 184 ? 8.973 16.239 42.208 1.00 71.19 184 LEU A O 1
ATOM 1419 N N . GLN A 1 185 ? 7.677 16.580 40.406 1.00 66.12 185 GLN A N 1
ATOM 1420 C CA . GLN A 1 185 ? 8.754 16.526 39.410 1.00 66.12 185 GLN A CA 1
ATOM 1421 C C . GLN A 1 185 ? 9.614 17.800 39.373 1.00 66.12 185 GLN A C 1
ATOM 1423 O O . GLN A 1 185 ? 10.745 17.754 38.898 1.00 66.12 185 GLN A O 1
ATOM 1428 N N . GLU A 1 186 ? 9.088 18.931 39.854 1.00 59.88 186 GLU A N 1
ATOM 1429 C CA . GLU A 1 186 ? 9.797 20.220 39.917 1.00 59.88 186 GLU A CA 1
ATOM 1430 C C . GLU A 1 186 ? 10.620 20.397 41.204 1.00 59.88 186 GLU A C 1
ATOM 1432 O O . GLU A 1 186 ? 11.460 21.294 41.277 1.00 59.88 186 GLU A O 1
ATOM 1437 N N . VAL A 1 187 ? 10.408 19.548 42.215 1.00 56.22 187 VAL A N 1
ATOM 1438 C CA . VAL A 1 187 ? 11.245 19.517 43.418 1.00 56.22 187 VAL A CA 1
ATOM 1439 C C . VAL A 1 187 ? 12.506 18.712 43.087 1.00 56.22 187 VAL A C 1
ATOM 1441 O O . VAL A 1 187 ? 12.386 17.528 42.764 1.00 56.22 187 VAL A O 1
ATOM 1444 N N . PRO A 1 188 ? 13.715 19.308 43.136 1.00 48.72 188 PRO A N 1
ATOM 1445 C CA . PRO A 1 188 ? 14.941 18.552 42.924 1.00 48.72 188 PRO A CA 1
ATOM 1446 C C . PRO A 1 188 ? 15.007 17.427 43.956 1.00 48.72 188 PRO A C 1
ATOM 1448 O O . PRO A 1 188 ? 14.745 17.665 45.138 1.00 48.72 188 PRO A O 1
ATOM 1451 N N . LEU A 1 189 ? 15.321 16.214 43.484 1.00 45.41 189 LEU A N 1
ATOM 1452 C CA . LEU A 1 189 ? 15.570 15.036 44.312 1.00 45.41 189 LEU A CA 1
ATOM 1453 C C . LEU A 1 189 ? 16.501 15.458 45.448 1.00 45.41 189 LEU A C 1
ATOM 1455 O O . LEU A 1 189 ? 17.686 15.695 45.228 1.00 45.41 189 LEU A O 1
ATOM 1459 N N . SER A 1 190 ? 15.939 15.643 46.639 1.00 46.06 190 SER A N 1
ATOM 1460 C CA . SER A 1 190 ? 16.747 15.878 47.821 1.00 46.06 190 SER A CA 1
ATOM 1461 C C . SER A 1 190 ? 17.530 14.594 48.029 1.00 46.06 190 SER A C 1
ATOM 1463 O O . SER A 1 190 ? 16.929 13.521 48.103 1.00 46.06 190 SER A O 1
ATOM 1465 N N . GLU A 1 191 ? 18.854 14.721 48.029 1.00 47.00 191 GLU A N 1
ATOM 1466 C CA . GLU A 1 191 ? 19.773 13.690 48.489 1.00 47.00 191 GLU A CA 1
ATOM 1467 C C . GLU A 1 191 ? 19.183 13.088 49.763 1.00 47.00 191 GLU A C 1
ATOM 1469 O O . GLU A 1 191 ? 18.845 13.821 50.700 1.00 47.0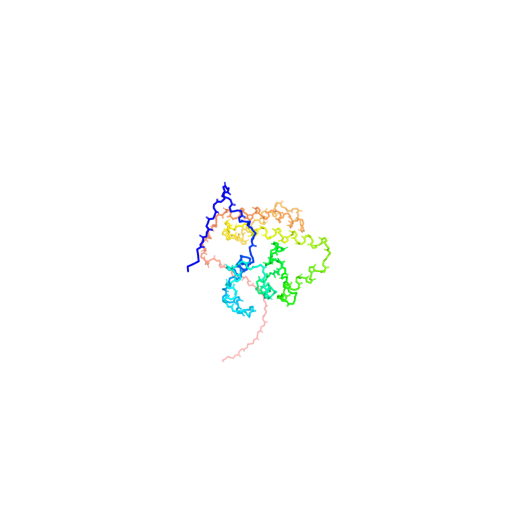0 191 GLU A O 1
ATOM 1474 N N . GLU A 1 192 ? 18.975 11.770 49.768 1.00 42.56 192 GLU A N 1
ATOM 1475 C CA . GLU A 1 192 ? 18.656 11.066 51.002 1.00 42.56 192 GLU A CA 1
ATOM 1476 C C . GLU A 1 192 ? 19.676 11.521 52.053 1.00 42.56 192 GLU A C 1
ATOM 1478 O O . GLU A 1 192 ? 20.883 11.427 51.797 1.00 42.56 192 GLU A O 1
ATOM 1483 N N . PRO A 1 193 ? 19.250 12.052 53.213 1.00 40.25 193 PRO A N 1
ATOM 1484 C CA . PRO A 1 193 ? 20.197 12.312 54.276 1.00 40.25 193 PRO A CA 1
ATOM 1485 C C . PRO A 1 193 ? 20.849 10.973 54.606 1.00 40.25 193 PRO A C 1
ATOM 1487 O O . PRO A 1 193 ? 20.154 9.999 54.902 1.00 40.25 193 PRO A O 1
ATOM 1490 N N . ALA A 1 194 ? 22.179 10.943 54.474 1.00 44.03 194 ALA A N 1
ATOM 1491 C CA . ALA A 1 194 ? 23.022 9.795 54.756 1.00 44.03 194 ALA A CA 1
ATOM 1492 C C . ALA A 1 194 ? 22.490 9.046 55.979 1.00 44.03 194 ALA A C 1
ATOM 1494 O O . ALA A 1 194 ? 22.300 9.647 57.040 1.00 44.03 194 ALA A O 1
ATOM 1495 N N . ALA A 1 195 ? 22.221 7.753 55.787 1.00 40.94 195 ALA A N 1
ATOM 1496 C CA . ALA A 1 195 ? 21.749 6.849 56.817 1.00 40.94 195 ALA A CA 1
ATOM 1497 C C . ALA A 1 195 ? 22.485 7.120 58.135 1.00 40.94 195 ALA A C 1
ATOM 1499 O O . ALA A 1 195 ? 23.706 6.971 58.229 1.00 40.94 195 ALA A O 1
ATOM 1500 N N . LEU A 1 196 ? 21.728 7.544 59.147 1.00 43.44 196 LEU A N 1
ATOM 1501 C CA . LEU A 1 196 ? 22.202 7.550 60.522 1.00 43.44 196 LEU A CA 1
ATOM 1502 C C . LEU A 1 196 ? 22.654 6.116 60.851 1.00 43.44 196 LEU A C 1
ATOM 1504 O O . LEU A 1 196 ? 21.904 5.179 60.560 1.00 43.44 196 LEU A O 1
ATOM 1508 N N . PRO A 1 197 ? 23.864 5.911 61.401 1.00 43.78 197 PRO A N 1
ATOM 1509 C CA . PRO A 1 197 ? 24.342 4.576 61.726 1.00 43.78 197 PRO A CA 1
ATOM 1510 C C . PRO A 1 197 ? 23.383 3.903 62.714 1.00 43.78 197 PRO A C 1
ATOM 1512 O O . PRO A 1 197 ? 23.006 4.476 63.737 1.00 43.78 197 PRO A O 1
ATOM 1515 N N . ALA A 1 198 ? 22.975 2.688 62.355 1.00 50.81 198 ALA A N 1
ATOM 1516 C CA . ALA A 1 198 ? 21.980 1.870 63.030 1.00 50.81 198 ALA A CA 1
ATOM 1517 C C . ALA A 1 198 ? 22.527 1.196 64.299 1.00 50.81 198 ALA A C 1
ATOM 1519 O O . ALA A 1 198 ? 22.470 -0.020 64.411 1.00 50.81 198 ALA A O 1
ATOM 1520 N N . ASP A 1 199 ? 23.028 1.979 65.252 1.00 50.22 199 ASP A N 1
ATOM 1521 C CA . ASP A 1 199 ? 23.392 1.485 66.582 1.00 50.22 199 ASP A CA 1
ATOM 1522 C C . ASP A 1 199 ? 22.976 2.499 67.649 1.00 50.22 199 ASP A C 1
ATOM 1524 O O . ASP A 1 199 ? 23.749 3.386 68.006 1.00 50.22 199 ASP A O 1
ATOM 1528 N N . ALA A 1 200 ? 21.731 2.376 68.124 1.00 52.84 200 ALA A N 1
ATOM 1529 C CA . ALA A 1 200 ? 21.329 2.586 69.522 1.00 52.84 200 ALA A CA 1
ATOM 1530 C C . ALA A 1 200 ? 19.811 2.781 69.625 1.00 52.84 200 ALA A C 1
ATOM 1532 O O . ALA A 1 200 ? 19.355 3.916 69.670 1.00 52.84 200 ALA A O 1
ATOM 1533 N N . VAL A 1 201 ? 19.048 1.691 69.739 1.00 45.41 201 VAL A N 1
ATOM 1534 C CA . VAL A 1 201 ? 17.978 1.601 70.748 1.00 45.41 201 VAL A CA 1
ATOM 1535 C C . VAL A 1 201 ? 17.861 0.132 71.152 1.00 45.41 201 VAL A C 1
ATOM 1537 O O . VAL A 1 201 ? 17.309 -0.698 70.433 1.00 45.41 201 VAL A O 1
ATOM 1540 N N . ASP A 1 202 ? 18.470 -0.164 72.292 1.00 50.97 202 ASP A N 1
ATOM 1541 C CA . ASP A 1 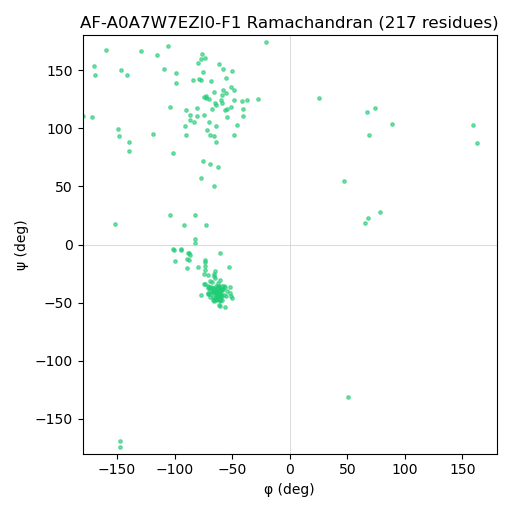202 ? 18.212 -1.330 73.125 1.00 50.97 202 ASP A CA 1
ATOM 1542 C C . ASP A 1 202 ? 16.767 -1.229 73.634 1.00 50.97 202 ASP A C 1
ATOM 1544 O O . ASP A 1 202 ? 16.420 -0.235 74.272 1.00 50.97 202 ASP A O 1
ATOM 1548 N N . ASP A 1 203 ? 15.912 -2.201 73.315 1.00 42.94 203 ASP A N 1
ATOM 1549 C CA . ASP A 1 203 ? 14.614 -2.328 73.980 1.00 42.94 203 ASP A CA 1
ATOM 1550 C C . ASP A 1 203 ? 14.207 -3.805 74.058 1.00 42.94 203 ASP A C 1
ATOM 1552 O O . ASP A 1 203 ? 13.675 -4.427 73.132 1.00 42.94 203 ASP A O 1
ATOM 1556 N N . GLN A 1 204 ? 14.559 -4.395 75.193 1.00 44.56 204 GLN A N 1
ATOM 1557 C CA . GLN A 1 204 ? 14.233 -5.756 75.579 1.00 44.56 204 GLN A CA 1
ATOM 1558 C C . GLN A 1 204 ? 12.737 -5.859 75.938 1.00 44.56 204 GLN A C 1
ATOM 1560 O O . GLN A 1 204 ? 12.263 -5.095 76.780 1.00 44.56 204 GLN A O 1
ATOM 1565 N N . PRO A 1 205 ? 11.961 -6.804 75.371 1.00 44.88 205 PRO A N 1
ATOM 1566 C CA . PRO A 1 205 ? 10.549 -6.941 75.719 1.00 44.88 205 PRO A CA 1
ATOM 1567 C C . PRO A 1 205 ? 10.372 -7.603 77.102 1.00 44.88 205 PRO A C 1
ATOM 1569 O O . PRO A 1 205 ? 11.186 -8.448 77.494 1.00 44.88 205 PRO A O 1
ATOM 1572 N N . PRO A 1 206 ? 9.309 -7.259 77.858 1.00 46.31 206 PRO A N 1
ATOM 1573 C CA . PRO A 1 206 ? 9.153 -7.692 79.240 1.00 46.31 206 PRO A CA 1
ATOM 1574 C C . PRO A 1 206 ? 8.702 -9.152 79.355 1.00 46.31 206 PRO A C 1
ATOM 1576 O O . PRO A 1 206 ? 7.847 -9.642 78.616 1.00 46.31 206 PRO A O 1
ATOM 1579 N N . ALA A 1 207 ? 9.264 -9.824 80.358 1.00 47.19 207 ALA A N 1
ATOM 1580 C CA . ALA A 1 207 ? 8.909 -11.169 80.780 1.00 47.19 207 ALA A CA 1
ATOM 1581 C C . ALA A 1 207 ? 7.482 -11.250 81.354 1.00 47.19 207 ALA A C 1
ATOM 1583 O O . ALA A 1 207 ? 7.117 -10.502 82.258 1.00 47.19 207 ALA A O 1
ATOM 1584 N N . SER A 1 208 ? 6.709 -12.223 80.875 1.00 45.34 208 SER A N 1
ATOM 1585 C CA . SER A 1 208 ? 5.576 -12.866 81.559 1.00 45.34 208 SER A CA 1
ATOM 1586 C C . SER A 1 208 ? 5.194 -14.102 80.728 1.00 45.34 208 SER A C 1
ATOM 1588 O O . SER A 1 208 ? 5.310 -14.062 79.510 1.00 45.34 208 SER A O 1
ATOM 1590 N N . ASP A 1 209 ? 4.739 -15.244 81.222 1.00 42.16 209 ASP A N 1
ATOM 1591 C CA . ASP A 1 209 ? 4.621 -15.859 82.541 1.00 42.16 209 ASP A CA 1
ATOM 1592 C C . ASP A 1 209 ? 4.217 -17.335 82.247 1.00 42.16 209 ASP A C 1
ATOM 1594 O O . ASP A 1 209 ? 3.564 -17.610 81.240 1.00 42.16 209 ASP A O 1
ATOM 1598 N N . ARG A 1 210 ? 4.553 -18.256 83.158 1.00 40.16 210 ARG A N 1
ATOM 1599 C CA . ARG A 1 210 ? 4.003 -19.626 83.346 1.00 40.16 210 ARG A C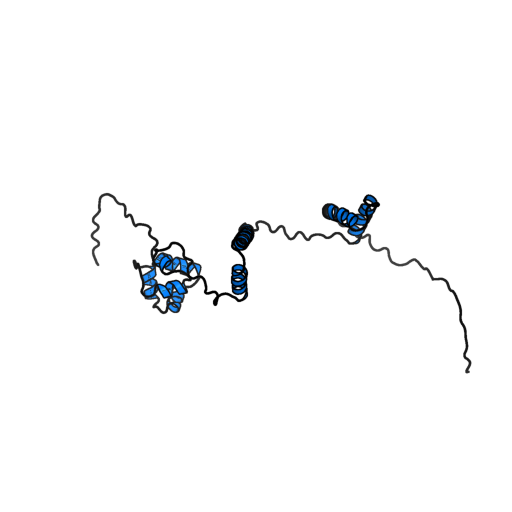A 1
ATOM 1600 C C . ARG A 1 210 ? 4.250 -20.715 82.287 1.00 40.16 210 ARG A C 1
ATOM 1602 O O . ARG A 1 210 ? 3.562 -20.796 81.275 1.00 40.16 210 ARG A O 1
ATOM 1609 N N . SER A 1 211 ? 5.014 -21.741 82.677 1.00 42.22 211 SER A N 1
ATOM 1610 C CA . SER A 1 211 ? 4.469 -23.029 83.182 1.00 42.22 211 SER A CA 1
ATOM 1611 C C . SER A 1 211 ? 5.506 -24.164 83.069 1.00 42.22 211 SER A C 1
ATOM 1613 O O . SER A 1 211 ? 5.765 -24.699 81.999 1.00 42.22 211 SER A O 1
ATOM 1615 N N . GLU A 1 212 ? 6.094 -24.483 84.222 1.00 44.69 212 GLU A N 1
ATOM 1616 C CA . GLU A 1 212 ? 6.605 -25.767 84.745 1.00 44.69 212 GLU A CA 1
ATOM 1617 C C . GLU A 1 212 ? 6.089 -27.110 84.131 1.00 44.69 212 GLU A C 1
ATOM 1619 O O . GLU A 1 212 ? 5.041 -27.110 83.491 1.00 44.69 212 GLU A O 1
ATOM 1624 N N . PRO A 1 213 ? 6.620 -28.312 84.504 1.00 53.44 213 PRO A N 1
ATOM 1625 C CA . PRO A 1 213 ? 7.956 -28.668 85.027 1.00 53.44 213 PRO A CA 1
ATOM 1626 C C . PRO A 1 213 ? 8.485 -30.094 84.626 1.00 53.44 213 PRO A C 1
ATOM 1628 O O . PRO A 1 213 ? 7.812 -30.885 83.977 1.00 53.44 213 PRO A O 1
ATOM 1631 N N . ARG A 1 214 ? 9.650 -30.463 85.203 1.00 40.09 214 ARG A N 1
ATOM 1632 C CA . ARG A 1 214 ? 10.167 -31.826 85.534 1.00 40.09 214 ARG A CA 1
ATOM 1633 C C . ARG A 1 214 ? 10.672 -32.750 84.408 1.00 40.09 214 ARG A C 1
ATOM 1635 O O . ARG A 1 214 ? 9.888 -33.350 83.690 1.00 40.09 214 ARG A O 1
ATOM 1642 N N . GLN A 1 215 ? 11.968 -33.083 84.476 1.00 50.84 215 GLN A N 1
ATOM 1643 C CA . GLN A 1 215 ? 12.514 -34.417 84.837 1.00 50.84 215 GLN A CA 1
ATOM 1644 C C . GLN A 1 215 ? 14.060 -34.348 84.793 1.00 50.84 215 GLN A C 1
ATOM 1646 O O . GLN A 1 215 ? 14.643 -33.952 83.799 1.00 50.84 215 GLN A O 1
ATOM 1651 N N . ALA A 1 216 ? 14.753 -34.422 85.932 1.00 44.31 216 ALA A N 1
ATOM 1652 C CA . ALA A 1 216 ? 15.240 -35.633 86.609 1.00 44.31 216 ALA A CA 1
ATOM 1653 C C . ALA A 1 216 ? 16.645 -36.098 86.151 1.00 44.31 216 ALA A C 1
ATOM 1655 O O . ALA A 1 216 ? 16.813 -36.733 85.122 1.00 44.31 216 ALA A O 1
ATOM 1656 N N . ARG A 1 217 ? 17.628 -35.804 87.018 1.00 43.31 217 ARG A N 1
ATOM 1657 C CA . ARG A 1 217 ? 18.787 -36.620 87.441 1.00 43.31 217 ARG A CA 1
ATOM 1658 C C . ARG A 1 217 ? 19.329 -37.708 86.493 1.00 43.31 217 ARG A C 1
ATOM 1660 O O . ARG A 1 217 ? 18.679 -38.731 86.307 1.00 43.31 217 ARG A O 1
ATOM 1667 N N . ARG A 1 218 ? 20.638 -37.624 86.225 1.00 47.34 218 ARG A N 1
ATOM 1668 C CA . ARG A 1 218 ? 21.696 -38.630 86.523 1.00 47.34 218 ARG A CA 1
ATOM 1669 C C . ARG A 1 218 ? 23.049 -37.961 86.204 1.00 47.34 218 ARG A C 1
ATOM 1671 O O . ARG A 1 218 ? 23.168 -37.375 85.140 1.00 47.34 218 ARG A O 1
ATOM 1678 N N . ARG A 1 219 ? 23.843 -37.643 87.233 1.00 57.97 219 ARG A N 1
ATOM 1679 C CA . ARG A 1 219 ? 25.011 -38.401 87.732 1.00 57.97 219 ARG A CA 1
ATOM 1680 C C . ARG A 1 219 ? 26.125 -38.517 86.707 1.00 57.97 219 ARG A C 1
ATOM 1682 O O . ARG A 1 219 ? 25.886 -39.213 85.703 1.00 57.97 219 ARG A O 1
#

InterPro domains:
  IPR001387 Cro/C1-type, helix-turn-helix domain [PF01381] (26-79)
  IPR001387 Cro/C1-type, helix-turn-helix domain [PS50943] (26-79)
  IPR001387 Cro/C1-type, helix-turn-helix domain [SM00530] (25-79)
  IPR001387 Cro/C1-type, helix-turn-helix domain [cd00093] (23-79)
  IPR010982 Lambda repressor-like, DNA-binding domain superfamily [G3DSA:1.10.260.40] (20-86)
  IPR010982 Lambda repressor-like, DNA-binding domain superfamily [SSF47413] (20-85)

pLDDT: mean 71.59, std 19.83, range [33.69, 96.81]